Protein AF-A0A838UF58-F1 (afdb_monomer)

Mean predicted aligned error: 10.83 Å

Solvent-accessible surface area (backbone atoms only — not comparable to full-atom values): 17610 Å² total; per-residue (Å²): 132,81,54,62,70,55,33,47,53,53,23,51,50,29,46,51,52,47,51,50,55,52,51,50,53,53,53,39,39,75,74,67,49,80,66,74,57,77,87,47,47,62,59,51,51,52,49,54,51,51,32,52,48,46,28,57,64,29,43,49,56,34,52,56,48,50,56,53,50,49,40,45,72,75,66,43,47,82,42,68,67,49,42,51,47,63,76,37,44,70,56,53,44,51,51,54,52,51,52,53,51,56,50,45,68,56,48,51,57,51,40,55,76,70,38,73,82,48,73,60,66,52,66,64,72,63,81,64,89,56,76,66,61,31,36,42,34,54,50,49,74,39,37,56,67,55,28,56,71,64,17,66,33,87,73,67,74,80,65,50,50,93,58,97,45,57,39,45,67,42,35,47,40,21,28,38,32,40,79,97,52,86,56,66,45,63,44,16,26,35,44,40,33,38,26,34,82,90,46,69,56,26,28,42,32,38,39,35,30,50,38,54,45,74,25,46,67,70,54,42,56,55,50,48,53,56,49,46,51,48,40,43,75,66,64,29,21,22,20,23,40,59,42,85,48,71,65,54,11,53,78,54,77,63,40,68,52,50,74,68,62,46,34,32,39,49,99,62,36,31,40,35,60,44,74,46,81,57,74,79,91,74,95,67,89,80,73,70,86,81,47,35,28,37,43,30,39,38,35,23,29,50,91,72,36,86,66,53,86,46,43,49,72,40,79,64,83,68,77,80,76,134

Secondary structure (DSSP, 8-state):
---HHHHHHHHHHHHHHHHHHHHHHHHHHHTT--S--HHHHHHHHHHHHHHHHHHHHHHHHHHHHHHHHHHHHTTGGGSHHHHHHHHTHHHHHHHHHHHHHHHHHHHHHHHHHTTTTSPPTT-S-TT--PPP--EEE--TT-BHHHHHHH--S----S---SSSS-EEEEEEEEEEE-TT---EEEEEEEEEEEE-SS-TTBEEEEEEE--SS-B-HHHHHHHHHHHHHHHHHTTPEEEEEB--SHHHHHHTTT-SB--SSSEEEETTEEEEEEEEEES---S-S---TT-EEEEEEEEEETTTSTTGGGEEEE----PPP-

Foldseek 3Di:
DDDLVVLVVQLVVLVVVLVVLVVVVVVCVVVVVVDDDLVCLVVSVVSNVVSVVSNVLSVLLNVLCVVLVVCVVVPVCPPPVSVVCVVCVVVSSVVSVVVVVVVCVVVVVVCVVVQVVPDFFQPDPLPDLDPAQWEQEDAAFDFPVRRCVPTPRDWPQVCQPPDLWRKGKGFDFHWYDYPVFPDILGGWGMKIFTDDSVGNRGTAKIKIFSRSHWDWPVRLVVVLQVNLVRCLVRPWWWKKFAQDDPVSCVVVVNDRIGWTRQWTDDPQKIKGKDKDWDDDPDPDDPPNGPITMIIMIMIGGCVSDPPNVRIDTHRDPDTDDD

Radius of gyration: 28.7 Å; Cα contacts (8 Å, |Δi|>4): 483; chains: 1; bounding box: 62×48×83 Å

pLDDT: mean 87.89, std 14.05, range [39.0, 98.44]

Sequence (322 aa):
MLSLKAHVAILLGFLAALIAVIAAGGVMQAMGMAQLPPAWRLPALILVFVLFLGVGFAAVPVIVKTVVGFHNAVGNADLAVVKAVTARQALLIWILWGLMAAGAVVAVPAAILGGMFSPPAGQGPPDAPGASRGLLAAAPGMTLQEMARRSTLKLDIASRHGGPAPVVAGGGVFDFSVPGSAVVFRGCRYYYISTWTKDRDRIQGISIGTAPRKLTRVQLDAADDAVRARLAADGWLAGHEVYRDEEDRRLHGGAARGPEGGVWLKDGIVLNLRAKRMGEPETSADDAAGREWIQYVELWSRDDYSGIERYRFAPYRGAPGP

Structure (mmCIF, N/CA/C/O backbone):
data_AF-A0A838UF58-F1
#
_entry.id   AF-A0A838UF58-F1
#
loop_
_atom_site.group_PDB
_atom_site.id
_atom_site.type_symbol
_atom_site.label_atom_id
_atom_site.label_alt_id
_atom_site.label_comp_id
_atom_site.label_asym_id
_atom_site.label_entity_id
_atom_site.label_seq_id
_atom_site.pdbx_PDB_ins_code
_atom_site.Cartn_x
_atom_site.Cartn_y
_atom_site.Cartn_z
_atom_site.occupancy
_atom_site.B_iso_or_equiv
_atom_site.auth_seq_id
_atom_site.auth_comp_id
_atom_site.auth_asym_id
_atom_site.auth_atom_id
_atom_site.pdbx_PDB_model_num
ATOM 1 N N . MET A 1 1 ? -17.585 7.758 44.600 1.00 81.12 1 MET A N 1
ATOM 2 C CA . MET A 1 1 ? -17.329 8.047 43.167 1.00 81.12 1 MET A CA 1
ATOM 3 C C . MET A 1 1 ? -17.067 9.532 42.991 1.00 81.12 1 MET A C 1
ATOM 5 O O . MET A 1 1 ? -17.742 10.316 43.645 1.00 81.12 1 MET A O 1
ATOM 9 N N . LEU A 1 2 ? -16.134 9.920 42.117 1.00 90.62 2 LEU A N 1
ATOM 10 C CA . LEU A 1 2 ? -15.830 11.331 41.844 1.00 90.62 2 LEU A CA 1
ATOM 11 C C . LEU A 1 2 ? -17.052 12.085 41.274 1.00 90.62 2 LEU A C 1
ATOM 13 O O . LEU A 1 2 ? -17.982 11.479 40.727 1.00 90.62 2 LEU A O 1
ATOM 17 N N . SER A 1 3 ? -17.066 13.413 41.386 1.00 95.38 3 SER A N 1
ATOM 18 C CA . SER A 1 3 ? -18.133 14.259 40.828 1.00 95.38 3 SER A CA 1
ATOM 19 C C . SER A 1 3 ? -18.126 14.250 39.291 1.00 95.38 3 SER A C 1
ATOM 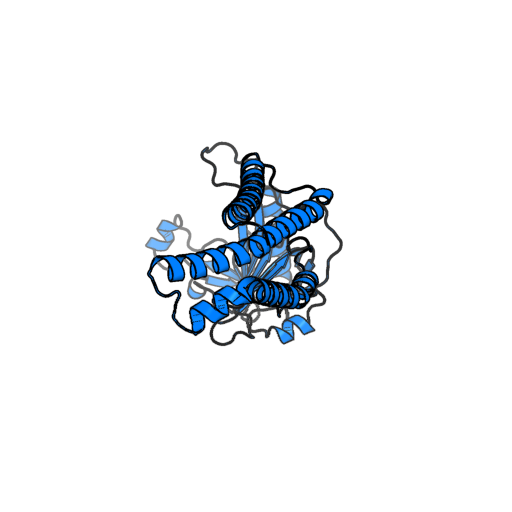21 O O . SER A 1 3 ? -17.154 13.824 38.669 1.00 95.38 3 SER A O 1
ATOM 23 N N . LEU A 1 4 ? -19.209 14.703 38.644 1.00 94.25 4 LEU A N 1
ATOM 24 C CA . LEU A 1 4 ? -19.227 14.858 37.179 1.00 94.25 4 LEU A CA 1
ATOM 25 C C . LEU A 1 4 ? -18.128 15.822 36.711 1.00 94.25 4 LEU A C 1
ATOM 27 O O . LEU A 1 4 ? -17.388 15.496 35.791 1.00 94.25 4 LEU A O 1
ATOM 31 N N . LYS A 1 5 ? -17.964 16.951 37.413 1.00 96.06 5 LYS A N 1
ATOM 32 C CA . LYS A 1 5 ? -16.923 17.952 37.134 1.00 96.06 5 LYS A CA 1
ATOM 33 C C . LYS A 1 5 ? -15.520 17.339 37.141 1.00 96.06 5 LYS A C 1
ATOM 35 O O . LYS A 1 5 ? -14.744 17.599 36.231 1.00 96.06 5 LYS A O 1
ATOM 40 N N . ALA A 1 6 ? -15.225 16.484 38.122 1.00 96.56 6 ALA A N 1
ATOM 41 C CA . ALA A 1 6 ? -13.938 15.799 38.204 1.00 96.56 6 ALA A CA 1
ATOM 42 C C . ALA A 1 6 ? -13.703 14.859 37.009 1.00 96.56 6 ALA A C 1
ATOM 44 O O . ALA A 1 6 ? -12.636 14.896 36.410 1.00 96.56 6 ALA A O 1
ATOM 45 N N . HIS A 1 7 ? -14.700 14.063 36.610 1.00 95.12 7 HIS A N 1
ATOM 46 C CA . HIS A 1 7 ? -14.554 13.183 35.444 1.00 95.12 7 HIS A CA 1
ATOM 47 C C . HIS A 1 7 ? -14.401 13.961 34.132 1.00 95.12 7 HIS A C 1
ATOM 49 O O . HIS A 1 7 ? -13.594 13.571 33.296 1.00 95.12 7 HIS A O 1
ATOM 55 N N . VAL A 1 8 ? -15.126 15.074 33.965 1.00 97.25 8 VAL A N 1
ATOM 56 C CA . VAL A 1 8 ? -14.969 15.958 32.799 1.00 97.25 8 VAL A CA 1
ATOM 57 C C . VAL A 1 8 ? -13.561 16.543 32.752 1.00 97.25 8 VAL A C 1
ATOM 59 O O . VAL A 1 8 ? -12.934 16.512 31.700 1.00 97.25 8 VAL A O 1
ATOM 62 N N . ALA A 1 9 ? -13.031 17.016 33.883 1.00 97.50 9 ALA A N 1
ATOM 63 C CA . ALA A 1 9 ? -11.666 17.532 33.948 1.00 97.50 9 ALA A CA 1
ATOM 64 C C . ALA A 1 9 ? -10.625 16.460 33.577 1.00 97.50 9 ALA A C 1
ATOM 66 O O . ALA A 1 9 ? -9.720 16.734 32.794 1.00 97.50 9 ALA A O 1
ATOM 67 N N . ILE A 1 10 ? -10.786 15.228 34.076 1.00 96.62 10 ILE A N 1
ATOM 68 C CA . ILE A 1 10 ? -9.906 14.097 33.735 1.00 96.62 10 ILE A CA 1
ATOM 69 C C . ILE A 1 10 ? -9.990 13.770 32.237 1.00 96.62 10 ILE A C 1
ATOM 71 O O . ILE A 1 10 ? -8.958 13.628 31.584 1.00 96.62 10 ILE A O 1
ATOM 75 N 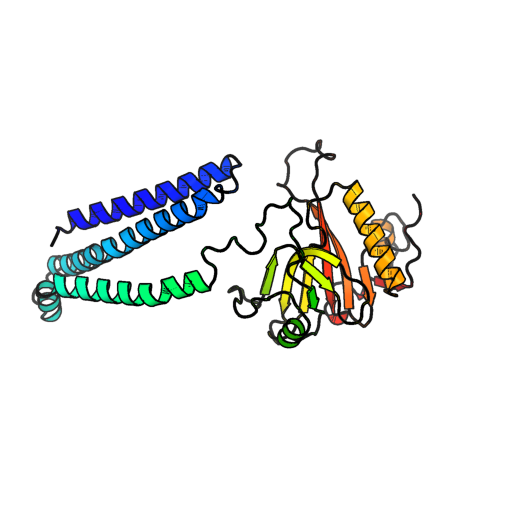N . LEU A 1 11 ? -11.203 13.690 31.680 1.00 97.38 11 LEU A N 1
ATOM 76 C CA . LEU A 1 11 ? -11.429 13.422 30.258 1.00 97.38 11 LEU A CA 1
ATOM 77 C C . LEU A 1 11 ? -10.758 14.479 29.374 1.00 97.38 11 LEU A C 1
ATOM 79 O O . LEU A 1 11 ? -10.026 14.133 28.449 1.00 97.38 11 LEU A O 1
ATOM 83 N N . LEU A 1 12 ? -10.985 15.760 29.675 1.00 97.31 12 LEU A N 1
ATOM 84 C CA . LEU A 1 12 ? -10.387 16.870 28.935 1.00 97.31 12 LEU A CA 1
ATOM 85 C C . LEU A 1 12 ? -8.863 16.888 29.073 1.00 97.31 12 LEU A C 1
ATOM 87 O O . LEU A 1 12 ? -8.182 17.175 28.095 1.00 97.31 12 LEU A O 1
ATOM 91 N N . GLY A 1 13 ? -8.323 16.529 30.241 1.00 97.56 13 GLY A N 1
ATOM 92 C CA . GLY A 1 13 ? -6.881 16.402 30.454 1.00 97.56 13 GLY A CA 1
ATOM 93 C C . GLY A 1 13 ? -6.244 15.337 29.559 1.00 97.56 13 GLY A C 1
ATOM 94 O O . GLY A 1 13 ? -5.281 15.629 28.850 1.00 97.56 13 GLY A O 1
ATOM 95 N N . PHE A 1 14 ? -6.808 14.123 29.527 1.00 97.94 14 PHE A N 1
ATOM 96 C CA . PHE A 1 14 ? -6.327 13.061 28.634 1.00 97.94 14 PHE A CA 1
ATOM 97 C C . PHE A 1 14 ? -6.470 13.434 27.157 1.00 97.94 14 PHE A C 1
ATOM 99 O O . PHE A 1 14 ? -5.552 13.196 26.372 1.00 97.94 14 PHE A O 1
ATOM 106 N N . LEU A 1 15 ? -7.596 14.046 26.778 1.00 96.06 15 LEU A N 1
ATOM 107 C CA . LEU A 1 15 ? -7.838 14.467 25.401 1.00 96.06 15 LEU A CA 1
ATOM 108 C C . LEU A 1 15 ? -6.849 15.555 24.961 1.00 96.06 15 LEU A C 1
ATOM 110 O O . LEU A 1 15 ? -6.269 15.453 23.883 1.00 96.06 15 LEU A O 1
ATOM 114 N N . ALA A 1 16 ? -6.610 16.563 25.803 1.00 97.44 16 ALA A N 1
ATOM 115 C CA . ALA A 1 16 ? -5.645 17.623 25.532 1.00 97.44 16 ALA A CA 1
ATOM 116 C C . ALA A 1 16 ? -4.219 17.071 25.399 1.00 97.44 16 ALA A C 1
ATOM 118 O O . ALA A 1 16 ? -3.507 17.442 24.467 1.00 97.44 16 ALA A O 1
ATOM 119 N N . ALA A 1 17 ? -3.820 16.140 26.272 1.00 97.69 17 ALA A N 1
ATOM 120 C CA . ALA A 1 17 ? -2.524 15.473 26.178 1.00 97.69 17 ALA A CA 1
ATOM 121 C C . ALA A 1 17 ? -2.381 14.667 24.875 1.00 97.69 17 ALA A C 1
ATOM 123 O O . ALA A 1 17 ? -1.349 14.745 24.212 1.00 97.69 17 ALA A O 1
ATOM 124 N N . LEU A 1 18 ? -3.425 13.937 24.468 1.00 95.56 18 LEU A N 1
ATOM 125 C CA . LEU A 1 18 ? -3.426 13.182 23.214 1.00 95.56 18 LEU A CA 1
ATOM 126 C C . LEU A 1 18 ? -3.297 14.108 21.994 1.00 95.56 18 LEU A C 1
ATOM 128 O O . LEU A 1 18 ? -2.476 13.852 21.114 1.00 95.56 18 LEU A O 1
ATOM 132 N N . ILE A 1 19 ? -4.059 15.206 21.966 1.00 95.38 19 ILE A N 1
ATOM 133 C CA . ILE A 1 19 ? -3.978 16.224 20.908 1.00 95.38 19 ILE A CA 1
ATOM 134 C C . ILE A 1 19 ? -2.574 16.834 20.857 1.00 95.38 19 ILE A C 1
ATOM 136 O O . ILE A 1 19 ? -2.016 16.969 19.771 1.00 95.38 19 ILE A O 1
ATOM 140 N N . ALA A 1 20 ? -1.977 17.152 22.009 1.00 96.75 20 ALA A N 1
ATOM 141 C CA . ALA A 1 20 ? -0.632 17.715 22.077 1.00 96.75 20 ALA A CA 1
ATOM 142 C C . ALA A 1 20 ? 0.427 16.766 21.490 1.00 96.75 20 ALA A C 1
ATOM 144 O O . ALA A 1 20 ? 1.283 17.212 20.730 1.00 96.75 20 ALA A O 1
ATOM 145 N N . VAL A 1 21 ? 0.347 15.459 21.775 1.00 94.88 21 VAL A N 1
ATOM 146 C CA . VAL A 1 21 ? 1.266 14.454 21.205 1.00 94.88 21 VAL A CA 1
ATOM 147 C C . VAL A 1 21 ? 1.108 14.350 19.685 1.00 94.88 21 VAL A C 1
ATOM 149 O O . VAL A 1 21 ? 2.106 14.323 18.965 1.00 94.88 21 VAL A O 1
ATOM 152 N N . ILE A 1 22 ? -0.129 14.334 19.179 1.00 90.50 22 ILE A N 1
ATOM 153 C CA . ILE A 1 22 ? -0.401 14.276 17.733 1.00 90.50 22 ILE A CA 1
ATOM 154 C C . ILE A 1 22 ? 0.104 15.546 17.036 1.00 90.50 22 ILE A C 1
ATOM 156 O O . ILE A 1 22 ? 0.780 15.462 16.011 1.00 90.50 22 ILE A O 1
ATOM 160 N N . ALA A 1 23 ? -0.176 16.719 17.609 1.00 92.25 23 ALA A N 1
ATOM 161 C CA . ALA A 1 23 ? 0.279 18.000 17.081 1.00 92.25 23 ALA A CA 1
ATOM 162 C C . ALA A 1 23 ? 1.811 18.094 17.067 1.00 92.25 23 ALA A C 1
ATOM 164 O O . ALA A 1 23 ? 2.383 18.508 16.061 1.00 92.25 23 ALA A O 1
ATOM 165 N N . ALA A 1 24 ? 2.480 17.646 18.134 1.00 91.56 24 ALA A N 1
ATOM 166 C CA . ALA A 1 24 ? 3.937 17.574 18.185 1.00 91.56 24 ALA A CA 1
ATOM 167 C C . ALA A 1 24 ? 4.496 16.679 17.068 1.00 91.56 24 ALA A C 1
ATOM 169 O O . ALA A 1 24 ? 5.443 17.074 16.391 1.00 91.56 24 ALA A O 1
ATOM 170 N N . GLY A 1 25 ? 3.870 15.526 16.808 1.00 86.50 25 GLY A N 1
ATOM 171 C CA . GLY A 1 25 ? 4.223 14.664 15.677 1.00 86.50 25 GLY A CA 1
ATOM 172 C C . GLY A 1 25 ? 4.089 15.368 14.322 1.00 86.50 25 GLY A C 1
ATOM 173 O O . GLY A 1 25 ? 4.997 15.286 13.496 1.00 86.50 25 GLY A O 1
ATOM 174 N N . GLY A 1 26 ? 3.002 16.119 14.117 1.00 82.69 26 GLY A N 1
ATOM 175 C CA . GLY A 1 26 ? 2.785 16.908 12.900 1.00 82.69 26 GLY A CA 1
ATOM 176 C C . GLY A 1 26 ? 3.820 18.021 12.706 1.00 82.69 26 GLY A C 1
ATOM 177 O O . GLY A 1 26 ? 4.357 18.176 11.611 1.00 82.69 26 GLY A O 1
ATOM 178 N N . VAL A 1 27 ? 4.160 18.752 13.773 1.00 89.19 27 VAL A N 1
ATOM 179 C CA . VAL A 1 27 ? 5.212 19.785 13.744 1.00 89.19 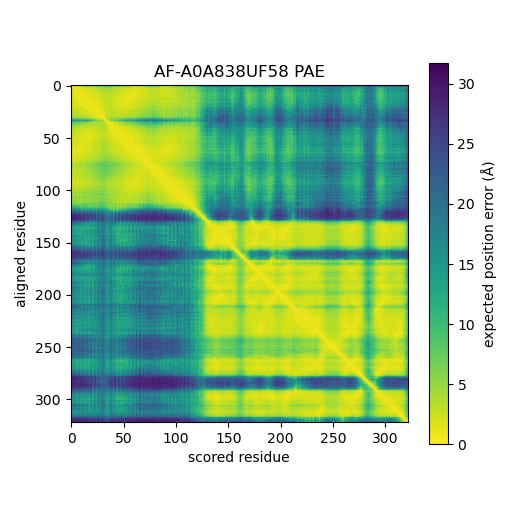27 VAL A CA 1
ATOM 180 C C . VAL A 1 27 ? 6.573 19.164 13.434 1.00 89.19 27 VAL A C 1
ATOM 182 O O . VAL A 1 27 ? 7.292 19.669 12.577 1.00 89.19 27 VAL A O 1
ATOM 185 N N . MET A 1 28 ? 6.916 18.039 14.070 1.00 84.94 28 MET A N 1
ATOM 186 C CA . MET A 1 28 ? 8.171 17.340 13.789 1.00 84.94 28 MET A CA 1
ATOM 187 C C . MET A 1 28 ? 8.263 16.910 12.322 1.00 84.94 28 MET A C 1
ATOM 189 O O . MET A 1 28 ? 9.293 17.118 11.680 1.00 84.94 28 MET A O 1
ATOM 193 N N . GLN A 1 29 ? 7.175 16.372 11.771 1.00 75.44 29 GLN A N 1
ATOM 194 C CA . GLN A 1 29 ? 7.115 15.986 10.367 1.00 75.44 29 GLN A CA 1
ATOM 195 C C . GLN A 1 29 ? 7.281 17.194 9.431 1.00 75.44 29 GLN A C 1
ATOM 197 O O . GLN A 1 29 ? 8.035 17.102 8.465 1.00 75.44 29 GLN A O 1
ATOM 202 N N . ALA A 1 30 ? 6.644 18.329 9.738 1.00 73.62 30 ALA A N 1
ATOM 203 C CA . ALA A 1 30 ? 6.784 19.569 8.969 1.00 73.62 30 ALA A CA 1
ATOM 204 C C . ALA A 1 30 ? 8.215 20.137 9.003 1.00 73.62 30 ALA A C 1
ATOM 206 O O . ALA A 1 30 ? 8.655 20.761 8.044 1.00 73.62 30 ALA A O 1
ATOM 207 N N . MET A 1 31 ? 8.970 19.873 10.073 1.00 80.19 31 MET A N 1
ATOM 208 C CA . MET A 1 31 ? 10.395 20.213 10.182 1.00 80.19 31 MET A CA 1
ATOM 209 C C . MET A 1 31 ? 11.324 19.208 9.474 1.00 80.19 31 MET A C 1
ATOM 211 O O . MET A 1 31 ? 12.539 19.263 9.652 1.00 80.19 31 MET A O 1
ATOM 215 N N . GLY A 1 32 ? 10.782 18.256 8.710 1.00 77.56 32 GLY A N 1
ATOM 216 C CA . GLY A 1 32 ? 11.564 17.238 8.005 1.00 77.56 32 GLY A CA 1
ATOM 217 C C . GLY A 1 32 ? 12.003 16.057 8.877 1.00 77.56 32 GLY A C 1
ATOM 218 O O . GLY A 1 32 ? 12.681 15.153 8.386 1.00 77.56 32 GLY A O 1
ATOM 219 N N . MET A 1 33 ? 11.585 15.986 10.148 1.00 78.69 33 MET A N 1
ATOM 220 C CA . MET A 1 33 ? 11.785 14.797 10.984 1.00 78.69 33 MET A CA 1
ATOM 221 C C . MET A 1 33 ? 10.730 13.749 10.626 1.00 78.69 33 MET A C 1
ATOM 223 O O . MET A 1 33 ? 9.769 13.513 11.356 1.00 78.69 33 MET A O 1
ATOM 227 N N . ALA A 1 34 ? 10.900 13.120 9.463 1.00 63.09 34 ALA A N 1
ATOM 228 C CA . ALA A 1 34 ? 9.911 12.206 8.900 1.00 63.09 34 ALA A CA 1
ATOM 229 C C . ALA A 1 34 ? 9.675 10.946 9.757 1.00 63.09 34 ALA A C 1
ATOM 231 O O . ALA A 1 34 ? 8.653 10.282 9.585 1.00 63.09 34 ALA A O 1
ATOM 232 N N . GLN A 1 35 ? 10.605 10.578 10.651 1.00 70.12 35 GLN A N 1
ATOM 233 C CA . GLN A 1 35 ? 10.492 9.373 11.476 1.00 70.12 35 GLN A CA 1
ATOM 234 C C . GLN A 1 35 ? 11.117 9.545 12.863 1.00 70.12 35 GLN A C 1
ATOM 236 O O . GLN A 1 35 ? 12.262 9.974 12.997 1.00 70.12 35 GLN A O 1
ATOM 241 N N . LEU A 1 36 ? 10.391 9.103 13.897 1.00 78.19 36 LEU A N 1
ATOM 242 C CA . LEU A 1 36 ? 10.966 8.886 15.224 1.00 78.19 36 LEU A CA 1
ATOM 243 C C . LEU A 1 36 ? 12.092 7.839 15.130 1.00 78.19 36 LEU A C 1
ATOM 245 O O . LEU A 1 36 ? 11.895 6.799 14.473 1.00 78.19 36 LEU A O 1
ATOM 249 N N . PRO A 1 37 ? 13.234 8.060 15.814 1.00 80.38 37 PRO A N 1
ATOM 250 C CA . PRO A 1 37 ? 14.279 7.054 15.919 1.00 80.38 37 PRO A CA 1
ATOM 251 C C . PRO A 1 37 ? 13.690 5.723 16.409 1.00 80.38 37 PRO A C 1
ATOM 253 O O . PRO A 1 37 ? 12.785 5.742 17.250 1.00 80.38 37 PRO A O 1
ATOM 256 N N . PRO A 1 3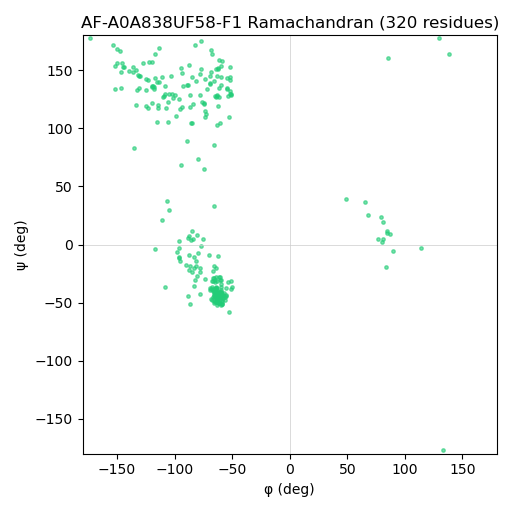8 ? 14.184 4.563 15.936 1.00 76.81 38 PRO A N 1
ATOM 257 C CA . PRO A 1 38 ? 13.622 3.256 16.288 1.00 76.81 38 PRO A CA 1
ATOM 258 C C . PRO A 1 38 ? 13.442 3.041 17.798 1.00 76.81 38 PRO A C 1
ATOM 260 O O . PRO A 1 38 ? 12.422 2.497 18.217 1.00 76.81 38 PRO A O 1
ATOM 263 N N . ALA A 1 39 ? 14.374 3.551 18.610 1.00 85.12 39 ALA A N 1
ATOM 264 C CA . ALA A 1 39 ? 14.332 3.481 20.071 1.00 85.12 39 ALA A CA 1
ATOM 265 C C . ALA A 1 39 ? 13.110 4.183 20.702 1.00 85.12 39 ALA A C 1
ATOM 267 O O . ALA A 1 39 ? 12.656 3.777 21.767 1.00 85.12 39 ALA A O 1
ATOM 268 N N . TRP A 1 40 ? 12.551 5.204 20.044 1.00 87.69 40 TRP A N 1
ATOM 269 C CA . TRP A 1 40 ? 11.430 5.998 20.559 1.00 87.69 40 TRP A CA 1
ATOM 270 C C . TRP A 1 40 ? 10.060 5.540 20.057 1.00 87.69 40 TRP A C 1
ATOM 272 O O . TRP A 1 40 ? 9.044 5.951 20.614 1.00 87.69 40 TRP A O 1
ATOM 282 N N . ARG A 1 41 ? 10.000 4.661 19.047 1.00 82.50 41 ARG A N 1
ATOM 283 C CA . ARG A 1 41 ? 8.727 4.216 18.454 1.00 82.50 41 ARG A CA 1
ATOM 284 C C . ARG A 1 41 ? 7.850 3.472 19.453 1.00 82.50 41 ARG A C 1
ATOM 286 O O . ARG A 1 41 ? 6.675 3.797 19.594 1.00 82.50 41 ARG A O 1
ATOM 293 N N . LEU A 1 42 ? 8.426 2.498 20.156 1.00 85.25 42 LEU A N 1
ATOM 294 C CA . LEU A 1 42 ? 7.689 1.702 21.135 1.00 85.25 42 LEU A CA 1
ATOM 295 C C . LEU A 1 42 ? 7.214 2.560 22.327 1.00 85.25 42 LEU A C 1
ATOM 297 O O . LEU A 1 42 ? 6.017 2.528 22.607 1.00 85.25 42 LEU A O 1
ATOM 301 N N . PRO A 1 43 ? 8.068 3.383 22.975 1.00 91.81 43 PRO A N 1
ATOM 302 C CA . PRO A 1 43 ? 7.617 4.316 24.009 1.00 91.81 43 PRO A CA 1
ATOM 303 C C . PRO A 1 43 ? 6.508 5.266 23.544 1.00 91.81 43 PRO A C 1
ATOM 305 O O . PRO A 1 43 ? 5.529 5.452 24.263 1.00 91.81 43 PRO A O 1
ATOM 308 N N . ALA A 1 44 ? 6.623 5.835 22.338 1.00 90.50 44 ALA A N 1
ATOM 309 C CA . ALA A 1 44 ? 5.611 6.739 21.794 1.00 90.50 44 ALA A CA 1
ATOM 310 C C . ALA A 1 44 ? 4.268 6.028 21.570 1.00 90.50 44 ALA A C 1
ATOM 312 O O . ALA A 1 44 ? 3.221 6.570 21.919 1.00 90.50 44 ALA A O 1
ATOM 313 N N . LEU A 1 45 ? 4.287 4.798 21.047 1.00 87.75 45 LEU A N 1
ATOM 314 C CA . LEU A 1 45 ? 3.075 4.006 20.844 1.00 87.75 45 LEU A CA 1
ATOM 315 C C . LEU A 1 45 ? 2.420 3.639 22.180 1.00 87.75 45 LEU A C 1
ATOM 317 O O . LEU A 1 45 ? 1.213 3.811 22.329 1.00 87.75 45 LEU A O 1
ATOM 321 N N . ILE A 1 46 ? 3.211 3.216 23.173 1.00 91.25 46 ILE A N 1
ATOM 322 C CA . ILE A 1 46 ? 2.719 2.951 24.534 1.00 91.25 46 ILE A CA 1
ATOM 323 C C . ILE A 1 46 ? 2.080 4.212 25.125 1.00 91.25 46 ILE A C 1
ATOM 325 O O . ILE A 1 46 ? 0.975 4.135 25.656 1.00 91.25 46 ILE A O 1
ATOM 329 N N . LEU A 1 47 ? 2.731 5.372 25.000 1.00 95.06 47 LEU A N 1
ATOM 330 C CA . LEU A 1 47 ? 2.201 6.642 25.493 1.00 95.06 47 LEU A CA 1
ATOM 331 C C . LEU A 1 47 ? 0.855 6.981 24.841 1.00 95.06 47 LEU A C 1
ATOM 333 O O . LEU A 1 47 ? -0.119 7.234 25.547 1.00 95.06 47 LEU A O 1
ATOM 337 N N . VAL A 1 48 ? 0.783 6.950 23.507 1.00 93.38 48 VAL A N 1
ATOM 338 C CA . VAL A 1 48 ? -0.456 7.226 22.760 1.00 93.38 48 VAL A CA 1
ATOM 339 C C . VAL A 1 48 ? -1.558 6.244 23.155 1.00 93.38 48 VAL A C 1
ATOM 341 O O . VAL A 1 48 ? -2.693 6.655 23.388 1.00 93.38 48 VAL A O 1
ATOM 344 N N . PHE A 1 49 ? -1.227 4.960 23.291 1.00 92.25 49 PHE A N 1
ATOM 345 C CA . PHE A 1 49 ? -2.172 3.927 23.702 1.00 92.25 49 PHE A CA 1
ATOM 346 C C . PHE A 1 49 ? -2.702 4.156 25.125 1.00 92.25 49 PHE A C 1
ATOM 348 O O . PHE A 1 49 ? -3.910 4.089 25.347 1.00 92.25 49 PHE A O 1
ATOM 355 N N . VAL A 1 50 ? -1.834 4.490 26.083 1.00 94.81 50 VAL A N 1
ATOM 356 C CA . VAL A 1 50 ? -2.232 4.803 27.466 1.00 94.81 50 VAL A CA 1
ATOM 357 C C . VAL A 1 50 ? -3.117 6.047 27.520 1.00 94.81 50 VAL A C 1
ATOM 359 O O . VAL A 1 50 ? -4.135 6.034 28.211 1.00 94.81 50 VAL A O 1
ATOM 362 N N . LEU A 1 51 ? -2.781 7.101 26.770 1.00 96.31 51 LEU A N 1
ATOM 363 C CA . LEU A 1 51 ? -3.612 8.304 26.677 1.00 96.31 51 LEU A CA 1
ATOM 364 C C . LEU A 1 51 ? -4.989 7.985 26.085 1.00 96.31 51 LEU A C 1
ATOM 366 O O . LEU A 1 51 ? -6.004 8.412 26.632 1.00 96.31 51 LEU A O 1
ATOM 370 N N . PHE A 1 52 ? -5.035 7.186 25.017 1.00 94.94 52 PHE A N 1
ATOM 371 C CA . PHE A 1 52 ? -6.280 6.732 24.400 1.00 94.94 52 PHE A CA 1
ATOM 372 C C . PHE A 1 52 ? -7.148 5.917 25.371 1.00 94.94 52 PHE A C 1
ATOM 374 O O . PHE A 1 52 ? -8.346 6.183 25.501 1.00 94.94 52 PHE A O 1
ATOM 381 N N . LEU A 1 53 ? -6.553 4.974 26.111 1.00 94.31 53 LEU A N 1
ATOM 382 C CA . LEU A 1 53 ? -7.258 4.243 27.164 1.00 94.31 53 LEU A CA 1
ATOM 383 C C . LEU A 1 53 ? -7.769 5.191 28.254 1.00 94.31 53 LEU A C 1
ATOM 385 O O . LEU A 1 53 ? -8.921 5.069 28.664 1.00 94.31 53 LEU A O 1
ATOM 389 N N . GLY A 1 54 ? -6.960 6.163 28.678 1.00 95.88 54 GLY A N 1
ATOM 390 C CA . GLY A 1 54 ? -7.356 7.190 29.641 1.00 95.88 54 GLY A CA 1
ATOM 391 C C . GLY A 1 54 ? -8.600 7.966 29.201 1.00 95.88 54 GLY A C 1
ATOM 392 O O . GLY A 1 54 ? -9.541 8.103 29.986 1.00 95.88 54 GLY A O 1
ATOM 393 N N . VAL A 1 55 ? -8.660 8.388 27.930 1.00 96.69 55 VAL A N 1
ATOM 394 C CA . VAL A 1 55 ? -9.855 9.016 27.334 1.00 96.69 55 VAL A CA 1
ATOM 395 C C . VAL A 1 55 ? -11.058 8.075 27.414 1.00 96.69 55 VAL A C 1
ATOM 397 O O . VAL A 1 55 ? -12.108 8.469 27.921 1.00 96.69 55 VAL A O 1
ATOM 400 N N . GLY A 1 56 ? -10.914 6.827 26.959 1.00 93.88 56 GLY A N 1
ATOM 401 C CA . GLY A 1 56 ? -12.001 5.845 26.963 1.00 93.88 56 GLY A CA 1
ATOM 402 C C . GLY A 1 56 ? -12.552 5.570 28.367 1.00 93.88 56 GLY A C 1
ATOM 403 O O . GLY A 1 56 ? -13.762 5.635 28.588 1.00 93.88 56 GLY A O 1
ATOM 404 N N . PHE A 1 57 ? -11.670 5.335 29.341 1.00 94.94 57 PHE A N 1
ATOM 405 C CA . PHE A 1 57 ? -12.053 5.091 30.732 1.00 94.94 57 PHE A CA 1
ATOM 406 C C . PHE A 1 57 ? -12.725 6.308 31.378 1.00 94.94 57 PHE A C 1
ATOM 408 O O . PHE A 1 57 ? -13.705 6.137 32.107 1.00 94.94 57 PHE A O 1
ATOM 415 N N . ALA A 1 58 ? -12.244 7.525 31.100 1.00 96.75 58 ALA A N 1
ATOM 416 C CA . ALA A 1 58 ? -12.819 8.760 31.631 1.00 96.75 58 ALA A CA 1
ATOM 417 C C . ALA A 1 58 ? -14.160 9.133 30.974 1.00 96.75 58 ALA A C 1
ATOM 419 O O . ALA A 1 58 ? -15.020 9.721 31.632 1.00 96.75 58 ALA A O 1
ATOM 420 N N . ALA A 1 59 ? -14.376 8.767 29.707 1.00 97.38 59 ALA A N 1
ATOM 421 C CA . ALA A 1 59 ? -15.602 9.081 28.975 1.00 97.38 59 ALA A CA 1
ATOM 422 C C . ALA A 1 59 ? -16.834 8.355 29.539 1.00 97.38 59 ALA A C 1
ATOM 424 O O . ALA A 1 59 ? -17.904 8.954 29.647 1.00 97.38 59 ALA A O 1
ATOM 425 N N . VAL A 1 60 ? -16.688 7.096 29.965 1.00 97.38 60 VAL A N 1
ATOM 426 C CA . VAL A 1 60 ? -17.785 6.275 30.515 1.00 97.38 60 VAL A CA 1
ATOM 427 C C . VAL A 1 60 ? -18.543 6.970 31.661 1.00 97.38 60 VAL A C 1
ATOM 429 O O . VAL A 1 60 ? -19.753 7.180 31.533 1.00 97.38 60 VAL A O 1
ATOM 432 N N . PRO A 1 61 ? -17.901 7.373 32.776 1.00 97.19 61 PRO A N 1
ATOM 433 C CA . PRO A 1 61 ? -18.605 8.037 33.867 1.00 97.19 61 PRO A CA 1
ATOM 434 C C . PRO A 1 61 ? -19.170 9.401 33.465 1.00 97.19 61 PRO A C 1
ATOM 436 O O . PRO A 1 61 ? -20.208 9.780 34.007 1.00 97.19 61 PRO A O 1
ATOM 439 N N . VAL A 1 62 ? -18.538 10.126 32.531 1.00 98.00 62 VAL A N 1
ATOM 440 C CA . VAL A 1 62 ? -19.080 11.388 31.999 1.00 98.00 62 VAL A CA 1
ATOM 441 C C . VAL A 1 62 ? -20.398 11.129 31.277 1.00 98.00 62 VAL A C 1
ATOM 443 O O . VAL A 1 62 ? -21.398 11.745 31.628 1.00 98.00 62 VAL A O 1
ATOM 446 N N . ILE A 1 63 ? -20.435 10.178 30.340 1.00 97.94 63 ILE A N 1
ATOM 447 C CA . ILE A 1 63 ? -21.644 9.834 29.579 1.00 97.94 63 ILE A CA 1
ATOM 448 C C . ILE A 1 63 ? -22.768 9.407 30.526 1.00 97.94 63 ILE A C 1
ATOM 450 O O . ILE A 1 63 ? -23.856 9.981 30.492 1.00 97.94 63 ILE A O 1
ATOM 454 N N . VAL A 1 64 ? -22.496 8.461 31.432 1.00 97.44 64 VAL A N 1
ATOM 455 C CA . VAL A 1 64 ? -23.508 7.949 32.370 1.00 97.44 64 VAL A CA 1
ATOM 456 C C . VAL A 1 64 ? -24.047 9.069 33.270 1.00 97.44 64 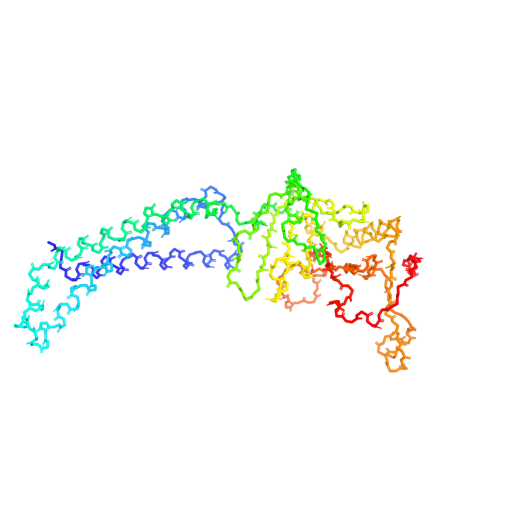VAL A C 1
ATOM 458 O O . VAL A 1 64 ? -25.257 9.190 33.445 1.00 97.44 64 VAL A O 1
ATOM 461 N N . LYS A 1 65 ? -23.175 9.911 33.845 1.00 97.25 65 LYS A N 1
ATOM 462 C CA . LYS A 1 65 ? -23.589 11.031 34.714 1.00 97.25 65 LYS A CA 1
ATOM 463 C C . LYS A 1 65 ? -24.370 12.097 33.960 1.00 97.25 65 LYS A C 1
ATOM 465 O O . LYS A 1 65 ? -25.336 12.608 34.516 1.00 97.25 65 LYS A O 1
ATOM 470 N N . THR A 1 66 ? -23.978 12.418 32.732 1.00 97.56 66 THR A N 1
ATOM 471 C CA . THR A 1 66 ? -24.671 13.411 31.907 1.00 97.56 66 THR A CA 1
ATOM 472 C C . THR A 1 66 ? -26.064 12.928 31.519 1.00 97.56 66 THR A C 1
ATOM 474 O O . THR A 1 66 ? -27.020 13.674 31.693 1.00 97.56 66 THR A O 1
ATOM 477 N N . VAL A 1 67 ? -26.210 11.671 31.084 1.00 97.38 67 VAL A N 1
ATOM 478 C CA . VAL A 1 67 ? -27.518 11.099 30.712 1.00 97.38 67 VAL A CA 1
ATOM 479 C C . VAL A 1 67 ? -28.464 11.038 31.914 1.00 97.38 67 VAL A C 1
ATOM 481 O O . VAL A 1 67 ? -29.606 11.485 31.828 1.00 97.38 67 VAL A O 1
ATOM 484 N N . VAL A 1 68 ? -27.990 10.549 33.065 1.00 96.31 68 VAL A N 1
ATOM 485 C CA . VAL A 1 68 ? -28.798 10.509 34.298 1.00 96.31 68 VAL A CA 1
ATOM 486 C C . VAL A 1 68 ? -29.146 11.919 34.780 1.00 96.31 68 VAL A C 1
ATOM 488 O O . VAL A 1 68 ? -30.294 12.191 35.124 1.00 96.31 68 VAL A O 1
ATOM 491 N N . GLY A 1 69 ? -28.171 12.832 34.772 1.00 96.44 69 GLY A N 1
ATOM 492 C CA . GLY A 1 69 ? -28.376 14.228 35.154 1.00 96.44 69 GLY A CA 1
ATOM 493 C C . GLY A 1 69 ? -29.403 14.931 34.269 1.00 96.44 69 GLY A C 1
ATOM 494 O O . GLY A 1 69 ? -30.264 15.635 34.789 1.00 96.44 69 GLY A O 1
ATOM 495 N N . PHE A 1 70 ? -29.364 14.685 32.958 1.00 97.56 70 PHE A N 1
ATOM 496 C CA . PHE A 1 70 ? -30.341 15.204 32.005 1.00 97.56 70 PHE A CA 1
ATOM 497 C C . PHE A 1 70 ? -31.755 14.701 32.312 1.00 97.56 70 PHE A C 1
ATOM 499 O O . PHE A 1 70 ? -32.668 15.512 32.431 1.00 97.56 70 PHE A O 1
ATOM 506 N N . HIS A 1 71 ? -31.939 13.392 32.519 1.00 97.75 71 HIS A N 1
ATOM 507 C CA . HIS A 1 71 ? -33.252 12.837 32.864 1.00 97.75 71 HIS A CA 1
ATOM 508 C C . HIS A 1 71 ? -33.820 13.410 34.165 1.00 97.75 71 HIS A C 1
ATOM 510 O O . HIS A 1 71 ? -35.011 13.709 34.235 1.00 97.75 71 HIS A O 1
ATOM 516 N N . ASN A 1 72 ? -32.974 13.619 35.172 1.00 95.62 72 ASN A N 1
ATOM 517 C CA . ASN A 1 72 ? -33.402 14.248 36.417 1.00 95.62 72 ASN A CA 1
ATOM 518 C C . ASN A 1 72 ? -33.793 15.719 36.207 1.00 95.62 72 ASN A C 1
ATOM 520 O O . ASN A 1 72 ? -34.791 16.165 36.764 1.00 95.62 72 ASN A O 1
ATOM 524 N N . ALA A 1 73 ? -33.050 16.458 35.377 1.00 96.69 73 ALA A N 1
ATOM 525 C CA . ALA A 1 73 ? -33.321 17.867 35.094 1.00 96.69 73 ALA A CA 1
ATOM 526 C C . ALA A 1 73 ? -34.640 18.096 34.336 1.00 96.69 73 ALA A C 1
ATOM 528 O O . ALA A 1 73 ? -35.290 19.113 34.551 1.00 96.69 73 ALA A O 1
ATOM 529 N N . VAL A 1 74 ? -35.056 17.153 33.484 1.00 97.31 74 VAL A N 1
ATOM 530 C CA . VAL A 1 74 ? -36.330 17.235 32.739 1.00 97.31 74 VAL A CA 1
ATOM 531 C C . VAL A 1 74 ? -37.531 16.661 33.504 1.00 97.31 74 VAL A C 1
ATOM 533 O O . VAL A 1 74 ? -38.611 16.544 32.936 1.00 97.31 74 VAL A O 1
ATOM 536 N N . GLY A 1 75 ? -37.363 16.287 34.778 1.00 96.94 75 GLY A N 1
ATOM 537 C CA . GLY A 1 75 ? -38.455 15.787 35.624 1.00 96.94 75 GLY A CA 1
ATOM 538 C C . GLY A 1 75 ? -38.762 14.292 35.483 1.00 96.94 75 GLY A C 1
ATOM 539 O O . GLY A 1 75 ? -39.745 13.818 36.039 1.00 96.94 75 GLY A O 1
ATOM 540 N N . ASN A 1 76 ? -37.911 13.510 34.810 1.00 98.00 76 ASN A N 1
ATOM 541 C CA . ASN A 1 76 ? -38.113 12.063 34.636 1.00 98.00 76 ASN A CA 1
ATOM 542 C C . ASN A 1 76 ? -37.596 11.221 35.818 1.00 98.00 76 ASN A C 1
ATOM 544 O O . ASN A 1 76 ? -37.485 9.999 35.699 1.00 98.00 76 ASN A O 1
ATOM 548 N N . ALA A 1 77 ? -37.254 11.847 36.947 1.00 96.12 77 ALA A N 1
ATOM 549 C CA . ALA A 1 77 ? -36.628 11.180 38.090 1.00 96.12 77 ALA A CA 1
ATOM 550 C C . ALA A 1 77 ? -37.503 10.065 38.699 1.00 96.12 77 ALA A C 1
ATOM 552 O O . ALA A 1 77 ? -36.974 9.067 39.195 1.00 96.12 77 ALA A O 1
ATOM 553 N N . ASP A 1 78 ? -38.830 10.205 38.616 1.00 97.25 78 ASP A N 1
ATOM 554 C CA . ASP A 1 78 ? -39.787 9.252 39.189 1.00 97.25 78 ASP A CA 1
ATOM 555 C C . ASP A 1 78 ? -40.069 8.038 38.296 1.00 97.25 78 ASP A C 1
ATOM 557 O O . ASP A 1 78 ? -40.652 7.050 38.753 1.00 97.25 78 ASP A O 1
ATOM 561 N N . LEU A 1 79 ? -39.615 8.049 37.038 1.00 96.88 79 LEU A N 1
ATOM 562 C CA . LEU A 1 79 ? -39.725 6.877 36.174 1.00 96.88 79 LEU A CA 1
ATOM 563 C C . LEU A 1 79 ? -38.898 5.730 36.766 1.00 96.88 79 LEU A C 1
ATOM 565 O O . LEU A 1 79 ? -37.700 5.876 37.021 1.00 96.88 79 LEU A O 1
ATOM 569 N N . ALA A 1 80 ? -39.518 4.558 36.927 1.00 96.62 80 ALA A N 1
ATOM 570 C CA . ALA A 1 80 ? -38.901 3.398 37.577 1.00 96.62 80 ALA A CA 1
ATOM 571 C C . ALA A 1 80 ? -37.516 3.045 36.998 1.00 96.62 80 ALA A C 1
ATOM 573 O O . ALA A 1 80 ? -36.590 2.723 37.744 1.00 96.62 80 ALA A O 1
ATOM 574 N N . VAL A 1 81 ? -37.352 3.173 35.676 1.00 95.88 81 VAL A N 1
ATOM 575 C CA . VAL A 1 81 ? -36.080 2.936 34.978 1.00 95.88 81 VAL A CA 1
ATOM 576 C C . VAL A 1 81 ? -35.015 3.964 35.375 1.00 95.88 81 VAL A C 1
ATOM 578 O O . VAL A 1 81 ? -33.905 3.576 35.735 1.00 95.88 81 VAL A O 1
ATOM 581 N N . VAL A 1 82 ? -35.336 5.262 35.367 1.00 95.44 82 VAL A N 1
ATOM 582 C CA . VAL A 1 82 ? -34.392 6.342 35.721 1.00 95.44 82 VAL A CA 1
ATOM 583 C C . VAL A 1 82 ? -33.983 6.230 37.186 1.00 95.44 82 VAL A C 1
ATOM 585 O O . VAL A 1 82 ? -32.798 6.333 37.512 1.00 95.44 82 VAL A O 1
ATOM 588 N N . LYS A 1 83 ? -34.938 5.925 38.066 1.00 95.44 83 LYS A N 1
ATOM 589 C CA . LYS A 1 83 ? -34.688 5.682 39.488 1.00 95.44 83 LYS A CA 1
ATOM 590 C C . LYS A 1 83 ? -33.749 4.492 39.709 1.00 95.44 83 LYS A C 1
ATOM 592 O O . LYS A 1 83 ? -32.788 4.602 40.471 1.00 95.44 83 LYS A O 1
ATOM 597 N N . ALA A 1 84 ? -33.969 3.381 39.001 1.00 96.38 84 ALA A N 1
ATOM 598 C CA . ALA A 1 84 ? -33.107 2.201 39.071 1.00 96.38 84 ALA A CA 1
ATOM 599 C C . ALA A 1 84 ? -31.685 2.483 38.555 1.00 96.38 84 ALA A C 1
ATOM 601 O O . ALA A 1 84 ? -30.707 2.104 39.202 1.00 96.38 84 ALA A O 1
ATOM 602 N N . VAL A 1 85 ? -31.562 3.184 37.423 1.00 95.44 85 VAL A N 1
ATOM 603 C CA . VAL A 1 85 ? -30.274 3.592 36.837 1.00 95.44 85 VAL A CA 1
ATOM 604 C C . VAL A 1 85 ? -29.522 4.539 37.773 1.00 95.44 85 VAL A C 1
ATOM 606 O O . VAL A 1 85 ? -28.327 4.355 37.994 1.00 95.44 85 VAL A O 1
ATOM 609 N N . THR A 1 86 ? -30.214 5.507 38.377 1.00 95.50 86 THR A N 1
ATOM 610 C CA . THR A 1 86 ? -29.626 6.462 39.330 1.00 95.50 86 THR A CA 1
ATOM 611 C C . THR A 1 86 ? -29.105 5.744 40.575 1.00 95.50 86 THR A C 1
ATOM 613 O O . THR A 1 86 ? -27.968 5.969 40.987 1.00 95.50 86 THR A O 1
ATOM 616 N N . ALA A 1 87 ? -29.883 4.810 41.133 1.00 96.75 87 ALA A N 1
ATOM 617 C CA . ALA A 1 87 ? -29.474 4.020 42.295 1.00 96.75 87 ALA A CA 1
ATOM 618 C C . ALA A 1 87 ? -28.288 3.080 42.001 1.00 96.75 87 ALA A C 1
ATOM 620 O O . ALA A 1 87 ? -27.503 2.769 42.895 1.00 96.75 87 ALA A O 1
ATOM 621 N N . ARG A 1 88 ? -28.140 2.625 40.749 1.00 97.00 88 ARG A N 1
ATOM 622 C CA . ARG A 1 88 ? -27.111 1.658 40.319 1.00 97.00 88 ARG A CA 1
ATOM 623 C C . ARG A 1 88 ? -26.049 2.270 39.414 1.00 97.00 88 ARG A C 1
ATOM 625 O O . ARG A 1 88 ? -25.349 1.555 38.700 1.00 97.00 88 ARG A O 1
ATOM 632 N N . GLN A 1 89 ? -25.885 3.586 39.459 1.00 96.12 89 GLN A N 1
ATOM 633 C CA . GLN A 1 89 ? -25.002 4.297 38.546 1.00 96.12 89 GLN A CA 1
ATOM 634 C C . GLN A 1 89 ? -23.552 3.791 38.599 1.00 96.12 89 GLN A C 1
ATOM 636 O O . GLN A 1 89 ? -22.910 3.614 37.565 1.00 96.12 89 GLN A O 1
ATOM 641 N N . ALA A 1 90 ? -23.045 3.518 39.806 1.00 94.94 90 ALA A N 1
ATOM 642 C CA . ALA A 1 90 ? -21.704 2.974 39.992 1.00 94.94 90 ALA A CA 1
ATOM 643 C C . ALA A 1 90 ? -21.555 1.583 39.362 1.00 94.94 90 ALA A C 1
ATOM 645 O O . ALA A 1 90 ? -20.554 1.315 38.705 1.00 94.94 90 ALA A O 1
ATOM 646 N N . LEU A 1 91 ? -22.568 0.727 39.519 1.00 96.88 91 LEU A N 1
ATOM 647 C CA . LEU A 1 91 ? -22.589 -0.610 38.933 1.00 96.88 91 LEU A CA 1
ATOM 648 C C . LEU A 1 91 ? -22.574 -0.547 37.400 1.00 96.88 91 LEU A C 1
ATOM 650 O O . LEU A 1 91 ? -21.818 -1.281 36.776 1.00 96.88 91 LEU A O 1
ATOM 654 N N . LEU A 1 92 ? -23.349 0.357 36.793 1.00 95.69 92 LEU A N 1
ATOM 655 C CA . LEU A 1 92 ? -23.356 0.541 35.337 1.00 95.69 92 LEU A CA 1
ATOM 656 C C . LEU A 1 92 ? -21.982 0.955 34.802 1.00 95.69 92 LEU A C 1
ATOM 658 O O . LEU A 1 92 ? -21.521 0.404 33.807 1.00 95.69 92 LEU A O 1
ATOM 662 N N . ILE A 1 93 ? -21.305 1.882 35.484 1.00 96.62 93 ILE A N 1
ATOM 663 C CA . ILE A 1 93 ? -19.943 2.296 35.119 1.00 96.62 93 ILE A CA 1
ATOM 664 C C . ILE A 1 93 ? -18.974 1.108 35.212 1.00 96.62 93 ILE A C 1
ATOM 666 O O . ILE A 1 93 ? -18.201 0.889 34.283 1.00 96.62 93 ILE A O 1
ATOM 670 N N . TRP A 1 94 ? -19.054 0.305 36.278 1.00 97.25 94 TRP A N 1
ATOM 671 C CA . TRP A 1 94 ? -18.233 -0.901 36.425 1.00 97.25 94 TRP A CA 1
ATOM 672 C C . TRP A 1 94 ? -18.485 -1.937 35.325 1.00 97.25 94 TRP A C 1
ATOM 674 O O . TRP A 1 94 ? -17.527 -2.493 34.794 1.00 97.25 94 TRP A O 1
ATOM 684 N N . ILE A 1 95 ? -19.746 -2.170 34.947 1.00 97.69 95 ILE A N 1
ATOM 685 C CA . ILE A 1 95 ? -20.104 -3.091 33.857 1.00 97.69 95 ILE A CA 1
ATOM 686 C C . ILE A 1 95 ? -19.506 -2.611 32.530 1.00 97.69 95 ILE A C 1
ATOM 688 O O . ILE A 1 95 ? -18.894 -3.398 31.810 1.00 97.69 95 ILE A O 1
ATOM 692 N N . LEU A 1 96 ? -19.639 -1.318 32.218 1.00 96.12 96 LEU A N 1
ATOM 693 C CA . LEU A 1 96 ? -19.097 -0.740 30.987 1.00 96.12 96 LEU A CA 1
ATOM 694 C C . LEU A 1 96 ? -17.566 -0.824 30.942 1.00 96.12 96 LEU A C 1
ATOM 696 O O . LEU A 1 96 ? -17.009 -1.221 29.921 1.00 96.12 96 LEU A O 1
ATOM 700 N N . TRP A 1 97 ? -16.880 -0.536 32.052 1.00 97.12 97 TRP A N 1
ATOM 701 C CA . TRP A 1 97 ? -15.433 -0.747 32.150 1.00 97.12 97 TRP A CA 1
ATOM 702 C C . TRP A 1 97 ? -15.041 -2.219 31.999 1.00 97.12 97 TRP A C 1
ATOM 704 O O . TRP A 1 97 ? -14.068 -2.514 31.308 1.00 97.12 97 TRP A O 1
ATOM 714 N N . GLY A 1 98 ? -15.803 -3.147 32.584 1.00 96.88 98 GLY A N 1
ATOM 715 C CA . GLY A 1 98 ? -15.576 -4.584 32.432 1.00 96.88 98 GLY A CA 1
ATOM 716 C C . GLY A 1 98 ? -15.667 -5.045 30.975 1.00 96.88 98 GLY A C 1
ATOM 717 O O . GLY A 1 98 ? -14.794 -5.770 30.503 1.00 96.88 98 GLY A O 1
ATOM 718 N N . LEU A 1 99 ? -16.669 -4.565 30.231 1.00 96.06 99 LEU A N 1
ATOM 719 C CA . LEU A 1 99 ? -16.814 -4.853 28.799 1.00 96.06 99 LEU A CA 1
ATOM 720 C C . LEU A 1 99 ? -15.664 -4.270 27.970 1.00 96.06 99 LEU A C 1
ATOM 722 O O . LEU A 1 99 ? -15.137 -4.952 27.091 1.00 96.06 99 LEU A O 1
ATOM 726 N N . MET A 1 100 ? -15.232 -3.041 28.266 1.00 94.31 100 MET A N 1
ATOM 727 C CA . MET A 1 100 ? -14.065 -2.440 27.609 1.00 94.31 100 MET A CA 1
ATOM 728 C C . MET A 1 100 ? -12.786 -3.240 27.876 1.00 94.31 100 MET A C 1
ATOM 730 O O . MET A 1 100 ? -12.022 -3.497 26.947 1.00 94.31 100 MET A O 1
ATOM 734 N N . ALA A 1 101 ? -12.568 -3.671 29.122 1.00 93.81 101 ALA A N 1
ATOM 735 C CA . ALA A 1 101 ? -11.428 -4.505 29.488 1.00 93.81 101 ALA A CA 1
ATOM 736 C C . ALA A 1 101 ? -11.460 -5.856 28.755 1.00 93.81 101 ALA A C 1
ATOM 738 O O . ALA A 1 101 ? -10.449 -6.264 28.188 1.00 93.81 101 ALA A O 1
ATOM 739 N N . ALA A 1 102 ? -12.623 -6.512 28.688 1.00 94.88 102 ALA A N 1
ATOM 740 C CA . ALA A 1 102 ? -12.795 -7.756 27.939 1.00 94.88 102 ALA A CA 1
ATOM 741 C C . ALA A 1 102 ? -12.494 -7.574 26.439 1.00 94.88 102 ALA A C 1
ATOM 743 O O . ALA A 1 102 ? -11.790 -8.390 25.846 1.00 94.88 102 ALA A O 1
ATOM 744 N N . GLY A 1 103 ? -12.955 -6.474 25.834 1.00 90.88 103 GLY A N 1
ATOM 745 C CA . GLY A 1 103 ? -12.621 -6.126 24.452 1.00 90.88 103 GLY A CA 1
ATOM 746 C C . GLY A 1 103 ? -11.118 -5.910 24.243 1.00 90.88 103 GLY A C 1
ATOM 747 O O . GLY A 1 103 ? -10.551 -6.422 23.279 1.00 90.88 103 GLY A O 1
ATOM 748 N N . ALA A 1 104 ? -10.449 -5.216 25.168 1.00 89.94 104 ALA A N 1
ATOM 749 C CA . ALA A 1 104 ? -9.007 -4.977 25.103 1.00 89.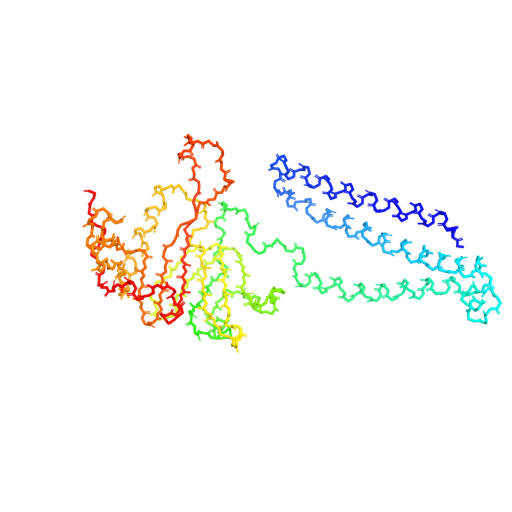94 104 ALA A CA 1
ATOM 750 C C . ALA A 1 104 ? -8.185 -6.275 25.200 1.00 89.94 104 ALA A C 1
ATOM 752 O O . ALA A 1 104 ? -7.197 -6.415 24.481 1.00 89.94 104 ALA A O 1
ATOM 753 N N . VAL A 1 105 ? -8.615 -7.245 26.018 1.00 94.69 105 VAL A N 1
ATOM 754 C CA . VAL A 1 105 ? -7.964 -8.566 26.140 1.00 94.69 105 VAL A CA 1
ATOM 755 C C . VAL A 1 105 ? -7.930 -9.318 24.806 1.00 94.69 105 VAL A C 1
ATOM 757 O O . VAL A 1 105 ? -6.981 -10.052 24.556 1.00 94.69 105 VAL A O 1
ATOM 760 N N . VAL A 1 106 ? -8.915 -9.114 23.928 1.00 93.56 106 VAL A N 1
ATOM 761 C CA . VAL A 1 106 ? -8.937 -9.720 22.585 1.00 93.56 106 VAL A CA 1
ATOM 762 C C . VAL A 1 106 ? -8.217 -8.838 21.562 1.00 93.56 106 VAL A C 1
ATOM 764 O O . VAL A 1 106 ? -7.418 -9.327 20.762 1.00 93.56 106 VAL A O 1
ATOM 767 N N . ALA A 1 107 ? -8.472 -7.528 21.592 1.00 85.00 107 ALA A N 1
ATOM 768 C CA . ALA A 1 107 ? -7.969 -6.593 20.591 1.00 85.00 107 ALA A CA 1
ATOM 769 C C . ALA A 1 107 ? -6.450 -6.384 20.671 1.00 85.00 107 ALA A C 1
ATOM 771 O O . ALA A 1 107 ? -5.796 -6.297 19.633 1.00 85.00 107 ALA A O 1
ATOM 772 N N . VAL A 1 108 ? -5.873 -6.322 21.877 1.00 87.06 108 VAL A N 1
ATOM 773 C CA . VAL A 1 108 ? -4.436 -6.057 22.055 1.00 87.06 108 VAL A CA 1
ATOM 774 C C . VAL A 1 108 ? -3.575 -7.199 21.495 1.00 87.06 108 VAL A C 1
ATOM 776 O O . VAL A 1 108 ? -2.706 -6.911 20.671 1.00 87.06 108 VAL A O 1
ATOM 779 N N . PRO A 1 109 ? -3.809 -8.486 21.829 1.00 88.00 109 PRO A N 1
ATOM 780 C CA . PRO A 1 109 ? -3.079 -9.589 21.205 1.00 88.00 109 PRO A CA 1
ATOM 781 C C . PRO A 1 109 ? -3.271 -9.650 19.691 1.00 88.00 109 PRO A C 1
ATOM 783 O O . PRO A 1 109 ? -2.298 -9.850 18.971 1.00 88.00 109 PRO A O 1
ATOM 786 N N . ALA A 1 110 ? -4.493 -9.429 19.194 1.00 77.81 110 ALA A N 1
ATOM 787 C CA . ALA A 1 110 ? -4.759 -9.411 17.757 1.00 77.81 110 ALA A CA 1
ATOM 788 C C . ALA A 1 110 ? -3.968 -8.304 17.041 1.00 77.81 110 ALA A C 1
ATOM 790 O O . ALA A 1 110 ? -3.382 -8.549 15.991 1.00 77.81 110 ALA A O 1
ATOM 791 N N . ALA A 1 111 ? -3.885 -7.108 17.629 1.00 78.06 111 ALA A N 1
ATOM 792 C CA . ALA A 1 111 ? -3.087 -6.008 17.098 1.00 78.06 111 ALA A CA 1
ATOM 793 C C . ALA A 1 111 ? -1.578 -6.311 17.114 1.00 78.06 111 ALA A C 1
ATOM 795 O O . ALA A 1 111 ? -0.878 -6.012 16.145 1.00 78.06 111 ALA A O 1
ATOM 796 N N . ILE A 1 112 ? -1.075 -6.935 18.185 1.00 82.19 112 ILE A N 1
ATOM 797 C CA . ILE A 1 112 ? 0.326 -7.371 18.283 1.00 82.19 112 ILE A CA 1
ATOM 798 C C . ILE A 1 112 ? 0.639 -8.407 17.196 1.00 82.19 112 ILE A C 1
ATOM 800 O O . ILE A 1 112 ? 1.606 -8.237 16.454 1.00 82.19 112 ILE A O 1
ATOM 804 N N . LEU A 1 113 ? -0.196 -9.444 17.072 1.00 73.44 113 LEU A N 1
ATOM 805 C CA . LEU A 1 113 ? -0.050 -10.504 16.069 1.00 73.44 113 LEU A CA 1
ATOM 806 C C . LEU A 1 113 ? -0.215 -9.976 14.638 1.00 73.44 113 LEU A C 1
ATOM 808 O O . LEU A 1 113 ? 0.458 -10.456 13.732 1.00 73.44 113 LEU A O 1
ATOM 812 N N . GLY A 1 114 ? -1.052 -8.954 14.446 1.00 68.38 114 GLY A N 1
ATOM 813 C CA . GLY A 1 114 ? -1.218 -8.226 13.186 1.00 68.38 114 GLY A CA 1
ATOM 814 C C . GLY A 1 114 ? -0.083 -7.248 12.866 1.00 68.38 114 GLY A C 1
ATOM 815 O O . GLY A 1 114 ? -0.174 -6.507 11.892 1.00 68.38 114 GLY A O 1
ATOM 816 N N . GLY A 1 115 ? 0.981 -7.209 13.673 1.00 72.88 115 GLY A N 1
ATOM 817 C CA . GLY A 1 115 ? 2.167 -6.416 13.375 1.00 72.88 115 GLY A CA 1
ATOM 818 C C . GLY A 1 115 ? 2.041 -4.924 13.687 1.00 72.88 115 GLY A C 1
ATOM 819 O O . GLY A 1 115 ? 2.813 -4.150 13.135 1.00 72.88 115 GLY A O 1
ATOM 820 N N . MET A 1 116 ? 1.156 -4.499 14.601 1.00 77.31 116 MET A N 1
ATOM 821 C CA . MET A 1 116 ? 1.042 -3.091 15.042 1.00 77.31 116 MET A CA 1
ATOM 822 C C . MET A 1 116 ? 2.388 -2.470 15.466 1.00 77.31 116 MET A C 1
ATOM 824 O O . MET A 1 116 ? 2.605 -1.274 15.293 1.00 77.31 116 MET A O 1
ATOM 828 N N . PHE A 1 117 ? 3.296 -3.283 16.013 1.00 72.81 117 PHE A N 1
ATOM 829 C CA . PHE A 1 117 ? 4.641 -2.867 16.433 1.00 72.81 117 PHE A CA 1
ATOM 830 C C . PHE A 1 117 ? 5.730 -3.169 15.402 1.00 72.81 117 PHE A C 1
ATOM 832 O O . PHE A 1 117 ? 6.888 -2.796 15.591 1.00 72.81 117 PHE A O 1
ATOM 839 N N . SER A 1 118 ? 5.382 -3.868 14.325 1.00 63.88 118 SER A N 1
ATOM 840 C CA . SER A 1 118 ? 6.317 -4.101 13.236 1.00 63.88 118 SER A CA 1
ATOM 841 C C . SER A 1 118 ? 6.493 -2.798 12.456 1.00 63.88 118 SER A C 1
ATOM 843 O O . SER A 1 118 ? 5.526 -2.053 12.276 1.00 63.88 118 SER A O 1
ATOM 845 N N . PRO A 1 119 ? 7.711 -2.480 11.982 1.00 55.78 119 PRO A N 1
ATOM 846 C CA . PRO A 1 119 ? 7.869 -1.386 11.039 1.00 55.78 119 PRO A CA 1
ATOM 847 C C . PRO A 1 119 ? 6.927 -1.653 9.858 1.00 55.78 119 PRO A C 1
ATOM 849 O O . PRO A 1 119 ? 6.890 -2.794 9.381 1.00 55.78 119 PRO A O 1
ATOM 852 N N . PRO A 1 120 ? 6.161 -0.649 9.396 1.00 53.81 120 PRO A N 1
ATOM 853 C CA . PRO A 1 120 ? 5.256 -0.839 8.272 1.00 53.81 120 PRO A CA 1
ATOM 854 C C . PRO A 1 120 ? 6.037 -1.463 7.115 1.00 53.81 120 PRO A C 1
ATOM 856 O O . PRO A 1 120 ? 7.167 -1.048 6.819 1.00 53.81 120 PRO A O 1
ATOM 859 N N . ALA A 1 121 ? 5.471 -2.514 6.520 1.00 45.97 121 ALA A N 1
ATOM 860 C CA . ALA A 1 121 ? 6.110 -3.265 5.451 1.00 45.97 121 ALA A CA 1
ATOM 861 C C . ALA A 1 121 ? 6.540 -2.289 4.340 1.00 45.97 121 ALA A C 1
ATOM 863 O O . ALA A 1 121 ? 5.703 -1.695 3.671 1.00 45.97 121 ALA A O 1
ATOM 864 N N . GLY A 1 122 ? 7.853 -2.071 4.190 1.00 49.41 122 GLY A N 1
ATOM 865 C CA . GLY A 1 122 ? 8.418 -1.100 3.241 1.00 49.41 122 GLY A CA 1
ATOM 866 C C . GLY A 1 122 ? 9.156 0.110 3.833 1.00 49.41 122 GLY A C 1
ATOM 867 O O . GLY A 1 122 ? 9.746 0.862 3.060 1.00 49.41 122 GLY A O 1
ATOM 868 N N . GLN A 1 123 ? 9.211 0.284 5.161 1.00 46.62 123 GLN A N 1
ATOM 869 C CA . GLN A 1 123 ? 10.012 1.336 5.825 1.00 46.62 123 GLN A CA 1
ATOM 870 C C . GLN A 1 123 ? 11.276 0.807 6.531 1.00 46.62 123 GLN A C 1
ATOM 872 O O . GLN A 1 123 ? 11.654 1.287 7.601 1.00 46.62 123 GLN A O 1
ATOM 877 N N . GLY A 1 124 ? 11.952 -0.189 5.951 1.00 45.78 124 GLY A N 1
ATOM 878 C CA . GLY A 1 124 ? 13.370 -0.379 6.280 1.00 45.78 124 GLY A CA 1
ATOM 879 C C . GLY A 1 124 ? 14.165 0.865 5.851 1.00 45.78 124 GLY A C 1
ATOM 880 O O . GLY A 1 124 ? 13.732 1.538 4.908 1.00 45.78 124 GLY A O 1
ATOM 881 N N . PRO A 1 125 ? 15.288 1.206 6.515 1.00 43.06 125 PRO A N 1
ATOM 882 C CA . PRO A 1 125 ? 16.167 2.261 6.022 1.00 43.06 125 PRO A CA 1
ATOM 883 C C . PRO A 1 125 ? 16.497 1.979 4.543 1.00 43.06 125 PRO A C 1
ATOM 885 O O . PRO A 1 125 ? 16.868 0.846 4.227 1.00 43.06 125 PRO A O 1
ATOM 888 N N . PRO A 1 126 ? 16.317 2.958 3.635 1.00 51.38 126 PRO A N 1
ATOM 889 C CA . PRO A 1 126 ? 16.436 2.756 2.187 1.00 51.38 126 PRO A CA 1
ATOM 890 C C . PRO A 1 126 ? 17.834 2.315 1.718 1.00 51.38 126 PRO A C 1
ATOM 892 O O . PRO A 1 126 ? 17.977 1.910 0.566 1.00 51.38 126 PRO A O 1
ATOM 895 N N . ASP A 1 127 ? 18.837 2.348 2.600 1.00 45.97 127 ASP A N 1
ATOM 896 C CA . ASP A 1 127 ? 20.244 2.351 2.193 1.00 45.97 127 ASP A CA 1
ATOM 897 C C . ASP A 1 127 ? 21.058 1.136 2.656 1.00 45.97 127 ASP A C 1
ATOM 899 O O . ASP A 1 127 ? 22.210 0.989 2.252 1.00 45.97 127 ASP A O 1
ATOM 903 N N . ALA A 1 128 ? 20.482 0.224 3.445 1.00 50.09 128 ALA A N 1
ATOM 904 C CA . ALA A 1 128 ? 21.143 -1.039 3.768 1.00 50.09 128 ALA A CA 1
ATOM 905 C C . ALA A 1 128 ? 20.479 -2.175 2.974 1.00 50.09 128 ALA A C 1
ATOM 907 O O . ALA A 1 128 ? 19.366 -2.576 3.331 1.00 50.09 128 ALA A O 1
ATOM 908 N N . PRO A 1 129 ? 21.116 -2.707 1.909 1.00 60.47 129 PRO A N 1
ATOM 909 C CA . PRO A 1 129 ? 20.642 -3.902 1.225 1.00 60.47 129 PRO A CA 1
ATOM 910 C C . PRO A 1 129 ? 20.753 -5.085 2.191 1.00 60.47 129 PRO A C 1
ATOM 912 O O . PRO A 1 129 ? 21.756 -5.791 2.244 1.00 60.47 129 PRO A O 1
ATOM 915 N N . GLY A 1 130 ? 19.725 -5.262 3.019 1.00 67.62 130 GLY A N 1
ATOM 916 C CA . GLY A 1 130 ? 19.558 -6.470 3.809 1.00 67.62 130 GLY A CA 1
ATOM 917 C C . GLY A 1 130 ? 19.469 -7.682 2.885 1.00 67.62 130 GLY A C 1
ATOM 918 O O . GLY A 1 130 ? 19.133 -7.557 1.706 1.00 67.62 130 GLY A O 1
ATOM 919 N N . ALA A 1 131 ? 19.761 -8.863 3.423 1.00 82.31 131 ALA A N 1
ATOM 920 C CA . ALA A 1 131 ? 19.584 -10.102 2.679 1.00 82.31 131 ALA A CA 1
ATOM 921 C C . ALA A 1 131 ? 18.144 -10.214 2.140 1.00 82.31 131 ALA A C 1
ATOM 923 O O . ALA A 1 131 ? 17.185 -9.804 2.804 1.00 82.31 131 ALA A O 1
ATOM 924 N N . SER A 1 132 ? 18.011 -10.773 0.934 1.00 88.94 132 SER A N 1
ATOM 925 C CA . SER A 1 132 ? 16.717 -11.064 0.314 1.00 88.94 132 SER A CA 1
ATOM 926 C C . SER A 1 132 ? 15.842 -11.863 1.282 1.00 88.94 132 SER A C 1
ATOM 928 O O . SER A 1 132 ? 16.267 -12.877 1.834 1.00 88.94 132 SER A O 1
ATOM 930 N N . ARG A 1 133 ? 14.606 -11.406 1.494 1.00 91.81 133 ARG A N 1
ATOM 931 C CA . ARG A 1 133 ? 13.604 -12.083 2.335 1.00 91.81 133 ARG A CA 1
ATOM 932 C C . ARG A 1 133 ? 12.962 -13.289 1.644 1.00 91.81 133 ARG A C 1
ATOM 934 O O . ARG A 1 133 ? 12.101 -13.936 2.236 1.00 91.81 133 ARG A O 1
ATOM 941 N N . GLY A 1 134 ? 13.345 -13.566 0.400 1.00 94.94 134 GLY A N 1
ATOM 942 C CA . GLY A 1 134 ? 12.820 -14.652 -0.414 1.00 94.94 134 GLY A CA 1
ATOM 943 C C . GLY A 1 134 ? 12.463 -14.197 -1.824 1.00 94.94 134 GLY A C 1
ATOM 944 O O . GLY A 1 134 ? 12.658 -13.046 -2.208 1.00 94.94 134 GLY A O 1
ATOM 945 N N . LEU A 1 135 ? 11.915 -15.135 -2.584 1.00 97.19 135 LEU A N 1
ATOM 946 C CA . LEU A 1 135 ? 11.456 -14.965 -3.951 1.00 97.19 135 LEU A CA 1
ATOM 947 C C . LEU A 1 135 ? 9.939 -14.765 -3.960 1.00 97.19 135 LEU A C 1
ATOM 949 O O . LEU A 1 135 ? 9.203 -15.584 -3.407 1.00 97.19 135 LEU A O 1
ATOM 953 N N . LEU A 1 136 ? 9.481 -13.709 -4.624 1.00 97.62 136 LEU A N 1
ATOM 954 C CA . LEU A 1 136 ? 8.104 -13.531 -5.066 1.00 97.62 136 LEU A CA 1
ATOM 955 C C . LEU A 1 136 ? 7.984 -14.052 -6.503 1.00 97.62 136 LEU A C 1
ATOM 957 O O . LEU A 1 136 ? 8.639 -13.539 -7.410 1.00 97.62 136 LEU A O 1
ATOM 961 N N . ALA A 1 137 ? 7.147 -15.062 -6.714 1.00 98.12 137 ALA A N 1
ATOM 962 C CA . ALA A 1 137 ? 6.852 -15.614 -8.032 1.00 98.12 137 ALA A CA 1
ATOM 963 C C . ALA A 1 137 ? 5.379 -15.360 -8.364 1.00 98.12 137 ALA A C 1
ATOM 965 O O . ALA A 1 137 ? 4.495 -16.009 -7.802 1.00 98.12 137 ALA A O 1
ATOM 966 N N . ALA A 1 138 ? 5.114 -14.404 -9.257 1.00 98.00 138 ALA A N 1
ATOM 967 C CA . ALA A 1 138 ? 3.755 -13.977 -9.582 1.00 98.00 138 ALA A CA 1
ATOM 968 C C . ALA A 1 138 ? 3.620 -13.552 -11.051 1.00 98.00 138 ALA A C 1
ATOM 970 O O . ALA A 1 138 ? 4.555 -13.016 -11.645 1.00 98.00 138 ALA A O 1
ATOM 971 N N . ALA A 1 139 ? 2.437 -13.777 -11.618 1.00 98.00 139 ALA A N 1
ATOM 972 C CA . ALA A 1 139 ? 2.055 -13.335 -12.957 1.00 98.00 139 ALA A CA 1
ATOM 973 C C . ALA A 1 139 ? 0.567 -12.937 -12.984 1.00 98.00 139 ALA A C 1
ATOM 975 O O . ALA A 1 139 ? -0.217 -13.496 -12.211 1.00 98.00 139 ALA A O 1
ATOM 976 N N . PRO A 1 140 ? 0.152 -12.022 -13.875 1.00 97.88 140 PRO A N 1
ATOM 977 C CA . PRO A 1 140 ? -1.263 -11.795 -14.171 1.00 97.88 140 PRO A CA 1
ATOM 978 C C . PRO A 1 140 ? -1.990 -13.107 -14.524 1.00 97.88 140 PRO A C 1
ATOM 980 O O . PRO A 1 140 ? -1.413 -13.995 -15.148 1.00 97.88 140 PRO A O 1
ATOM 983 N N . GLY A 1 141 ? -3.240 -13.265 -14.081 1.00 96.69 141 GLY A N 1
ATOM 984 C CA . GLY A 1 141 ? -4.044 -14.486 -14.247 1.00 96.69 141 GLY A CA 1
ATOM 985 C C . GLY A 1 141 ? -3.807 -15.582 -13.199 1.00 96.69 141 GLY A C 1
ATOM 986 O O . GLY A 1 141 ? -4.675 -16.444 -13.003 1.00 96.69 141 GLY A O 1
ATOM 987 N N . MET A 1 142 ? -2.674 -15.547 -12.490 1.00 97.44 142 MET A N 1
ATOM 988 C CA . MET A 1 142 ? -2.343 -16.499 -11.426 1.00 97.44 142 MET A CA 1
ATOM 989 C C . MET A 1 142 ? -3.242 -16.299 -10.199 1.00 97.44 142 MET A C 1
ATOM 991 O O . MET A 1 142 ? -3.605 -15.172 -9.860 1.00 97.44 142 MET A O 1
ATOM 995 N N . THR A 1 143 ? -3.592 -17.389 -9.510 1.00 96.25 143 THR A N 1
ATOM 996 C CA . THR A 1 143 ? -4.333 -17.299 -8.246 1.00 96.25 143 THR A CA 1
ATOM 997 C C . THR A 1 143 ? -3.411 -16.882 -7.098 1.00 96.25 143 THR A C 1
ATOM 999 O O . THR A 1 143 ? -2.226 -17.218 -7.087 1.00 96.25 143 THR A O 1
ATOM 1002 N N . LEU A 1 144 ? -3.938 -16.200 -6.080 1.00 94.69 144 LEU A N 1
ATOM 1003 C CA . LEU A 1 144 ? -3.159 -15.819 -4.896 1.00 94.69 144 LEU A CA 1
ATOM 1004 C C . LEU A 1 144 ? -2.592 -17.045 -4.163 1.00 94.69 144 LEU A C 1
ATOM 1006 O O . LEU A 1 144 ? -1.473 -17.001 -3.655 1.00 94.69 144 LEU A O 1
ATOM 1010 N N . GLN A 1 145 ? -3.331 -18.158 -4.157 1.00 94.44 145 GLN A N 1
ATOM 1011 C CA . GLN A 1 145 ? -2.866 -19.429 -3.598 1.00 94.44 145 GLN A CA 1
ATOM 1012 C C . GLN A 1 145 ? -1.685 -20.007 -4.391 1.00 94.44 145 GLN A C 1
ATOM 1014 O O . GLN A 1 145 ? -0.714 -20.473 -3.794 1.00 94.44 145 GLN A O 1
ATOM 1019 N N . GLU A 1 146 ? -1.742 -19.966 -5.725 1.00 97.00 146 GLU A N 1
ATOM 1020 C CA . GLU A 1 146 ? -0.638 -20.411 -6.578 1.00 97.00 146 GLU A CA 1
ATOM 1021 C C . GLU A 1 146 ? 0.613 -19.562 -6.355 1.00 97.00 146 GLU A C 1
ATOM 1023 O O . GLU A 1 146 ? 1.706 -20.099 -6.168 1.00 97.00 146 GLU A O 1
ATOM 1028 N N . MET A 1 147 ? 0.438 -18.240 -6.317 1.00 96.88 147 MET A N 1
ATOM 1029 C CA . MET A 1 147 ? 1.505 -17.293 -6.012 1.00 96.88 147 MET A CA 1
ATOM 1030 C C . MET A 1 147 ? 2.144 -17.607 -4.655 1.00 96.88 147 MET A C 1
ATOM 1032 O O . MET A 1 147 ? 3.368 -17.693 -4.563 1.00 96.88 147 MET A O 1
ATOM 1036 N N . ALA A 1 148 ? 1.336 -17.826 -3.613 1.00 95.06 148 ALA A N 1
ATOM 1037 C CA . ALA A 1 148 ? 1.819 -18.186 -2.280 1.00 95.06 148 ALA A CA 1
ATOM 1038 C C . ALA A 1 148 ? 2.629 -19.487 -2.289 1.00 95.06 148 ALA A C 1
ATOM 1040 O O . ALA A 1 148 ? 3.653 -19.581 -1.621 1.00 95.06 148 ALA A O 1
ATOM 1041 N N . ARG A 1 149 ? 2.181 -20.485 -3.060 1.00 96.62 149 ARG A N 1
ATOM 1042 C CA . ARG A 1 149 ? 2.847 -21.788 -3.165 1.00 96.62 149 ARG A CA 1
ATOM 1043 C C . ARG A 1 149 ? 4.192 -21.702 -3.885 1.00 96.62 149 ARG A C 1
ATOM 1045 O O . ARG A 1 149 ? 5.115 -22.422 -3.517 1.00 96.62 149 ARG A O 1
ATOM 1052 N N . ARG A 1 150 ? 4.302 -20.863 -4.920 1.00 97.81 150 ARG A N 1
ATOM 1053 C CA . ARG A 1 150 ? 5.545 -20.683 -5.694 1.00 97.81 150 ARG A CA 1
ATOM 1054 C C . ARG A 1 150 ? 6.527 -19.705 -5.057 1.00 97.81 150 ARG A C 1
ATOM 1056 O O . ARG A 1 150 ? 7.705 -19.724 -5.403 1.00 97.81 150 ARG A O 1
ATOM 1063 N N . SER A 1 151 ? 6.051 -18.844 -4.165 1.00 97.25 151 SER A N 1
ATOM 1064 C CA . SER A 1 151 ? 6.871 -17.829 -3.510 1.00 97.25 151 SER A CA 1
ATOM 1065 C C . SER A 1 151 ? 7.506 -18.375 -2.234 1.00 97.25 151 SER A C 1
ATOM 1067 O O . SER A 1 151 ? 6.852 -19.025 -1.423 1.00 97.25 151 SER A O 1
ATOM 1069 N N . THR A 1 152 ? 8.783 -18.065 -2.018 1.00 96.75 152 THR A N 1
ATOM 1070 C CA . THR A 1 152 ? 9.430 -18.272 -0.711 1.00 96.75 152 THR A CA 1
ATOM 1071 C C . THR A 1 152 ? 9.298 -17.041 0.185 1.00 96.75 152 THR A C 1
ATOM 1073 O O . THR A 1 152 ? 9.423 -17.155 1.406 1.00 96.75 152 THR A O 1
ATOM 1076 N N . LEU A 1 153 ? 8.982 -15.877 -0.399 1.00 94.19 153 LEU A N 1
ATOM 1077 C CA . LEU A 1 153 ? 8.614 -14.673 0.337 1.00 94.19 153 LEU A CA 1
ATOM 1078 C C . LEU A 1 153 ? 7.314 -14.912 1.119 1.00 94.19 153 LEU A C 1
ATOM 1080 O O . LEU A 1 153 ? 6.308 -15.343 0.557 1.00 94.19 153 LEU A O 1
ATOM 1084 N N . LYS A 1 154 ? 7.317 -14.614 2.422 1.00 91.38 154 LYS A N 1
ATOM 1085 C CA . LYS A 1 154 ? 6.111 -14.699 3.254 1.00 91.38 154 LYS A CA 1
ATOM 1086 C C . LYS A 1 154 ? 5.164 -13.552 2.903 1.00 91.38 154 LYS A C 1
ATOM 1088 O O . LYS A 1 154 ? 5.483 -12.389 3.142 1.00 91.38 154 LYS A O 1
ATOM 1093 N N . LEU A 1 155 ? 4.020 -13.900 2.321 1.00 86.12 155 LEU A N 1
ATOM 1094 C CA . LEU A 1 155 ? 2.978 -12.966 1.911 1.00 86.12 155 LEU A CA 1
ATOM 1095 C C . LEU A 1 155 ? 1.848 -12.990 2.930 1.00 86.12 155 LEU A C 1
ATOM 1097 O O . LEU A 1 155 ? 1.329 -14.057 3.258 1.00 86.12 155 LEU A O 1
ATOM 1101 N N . ASP A 1 156 ? 1.443 -11.815 3.391 1.00 81.19 156 ASP A N 1
ATOM 1102 C CA . ASP A 1 156 ? 0.222 -11.682 4.168 1.00 81.19 156 ASP A CA 1
ATOM 1103 C C . ASP A 1 156 ? -0.951 -11.437 3.214 1.00 81.19 156 ASP A C 1
ATOM 1105 O O . ASP A 1 156 ? -1.268 -10.318 2.824 1.00 81.19 156 ASP A O 1
ATOM 1109 N N . ILE A 1 157 ? -1.546 -12.538 2.761 1.00 79.31 157 ILE A N 1
ATOM 1110 C CA . ILE A 1 157 ? -2.680 -12.531 1.826 1.00 79.31 157 ILE A CA 1
ATOM 1111 C C . ILE A 1 157 ? -4.000 -12.284 2.581 1.00 79.31 157 ILE A C 1
ATOM 1113 O O . ILE A 1 157 ? -5.008 -11.897 1.984 1.00 79.31 157 ILE A O 1
ATOM 1117 N N . ALA A 1 158 ? -3.996 -12.504 3.901 1.00 67.75 158 ALA A N 1
ATOM 1118 C CA . ALA A 1 158 ? -5.163 -12.364 4.758 1.00 67.75 158 ALA A CA 1
ATOM 1119 C C . ALA A 1 158 ? -5.407 -10.906 5.167 1.00 67.75 158 ALA A C 1
ATOM 1121 O O . ALA A 1 158 ? -6.569 -10.514 5.304 1.00 67.75 158 ALA A O 1
ATOM 1122 N N . SER A 1 159 ? -4.357 -10.081 5.286 1.00 59.72 159 SER A N 1
ATOM 1123 C CA . SER A 1 159 ? -4.482 -8.629 5.478 1.00 59.72 159 SER A CA 1
ATOM 1124 C C . SER A 1 159 ? -4.896 -7.913 4.190 1.00 59.72 159 SER A C 1
ATOM 1126 O O . SER A 1 159 ? -4.203 -7.073 3.611 1.00 59.72 159 SER A O 1
ATOM 1128 N N . ARG A 1 160 ? -6.112 -8.221 3.735 1.00 58.75 160 ARG A N 1
ATOM 1129 C CA . ARG A 1 160 ? -6.801 -7.435 2.715 1.00 58.75 160 ARG A CA 1
ATOM 1130 C C . ARG A 1 160 ? -6.972 -6.022 3.270 1.00 58.75 160 ARG A C 1
ATOM 1132 O O . ARG A 1 160 ? -7.796 -5.789 4.152 1.00 58.75 160 ARG A O 1
ATOM 1139 N N . HIS A 1 161 ? -6.165 -5.086 2.777 1.00 53.97 161 HIS A N 1
ATOM 1140 C CA . HIS A 1 161 ? -6.306 -3.676 3.121 1.00 53.97 161 HIS A CA 1
ATOM 1141 C C . HIS A 1 161 ? -7.698 -3.240 2.647 1.00 53.97 161 HIS A C 1
ATOM 1143 O O . HIS A 1 161 ? -8.051 -3.512 1.502 1.00 53.97 161 HIS A O 1
ATOM 1149 N N . GLY A 1 162 ? -8.503 -2.648 3.539 1.00 45.41 162 GLY A N 1
ATOM 1150 C CA . GLY A 1 162 ? -9.963 -2.466 3.426 1.00 45.41 162 GLY A CA 1
ATOM 1151 C C . GLY A 1 162 ? -10.484 -1.544 2.312 1.00 45.41 162 GLY A C 1
ATOM 1152 O O . GLY A 1 162 ? -11.489 -0.866 2.505 1.00 45.41 162 GLY A O 1
ATOM 1153 N N . GLY A 1 163 ? -9.812 -1.489 1.163 1.00 56.84 163 GLY A N 1
ATOM 1154 C CA . GLY A 1 163 ? -10.284 -0.835 -0.050 1.00 56.84 163 GLY A CA 1
ATOM 1155 C C . GLY A 1 163 ? -11.241 -1.709 -0.882 1.00 56.84 163 GLY A C 1
ATOM 1156 O O . GLY A 1 163 ? -11.425 -2.897 -0.609 1.00 56.84 163 GLY A O 1
ATOM 1157 N N . PRO A 1 164 ? -11.855 -1.131 -1.931 1.00 55.25 164 PRO A N 1
ATOM 1158 C CA . PRO A 1 164 ? -12.843 -1.807 -2.779 1.00 55.25 164 PRO A CA 1
ATOM 1159 C C . PRO A 1 164 ? -12.276 -2.978 -3.607 1.00 55.25 164 PRO A C 1
ATOM 1161 O O . PRO A 1 164 ? -13.041 -3.844 -4.043 1.00 55.25 164 PRO A O 1
ATOM 1164 N N . ALA A 1 165 ? -10.952 -3.041 -3.789 1.00 57.41 165 ALA A N 1
ATOM 1165 C CA . ALA A 1 165 ? -10.244 -4.170 -4.385 1.00 57.41 165 ALA A CA 1
ATOM 1166 C C . ALA A 1 165 ? -9.274 -4.783 -3.356 1.00 57.41 165 ALA A C 1
ATOM 1168 O O . ALA A 1 165 ? -8.564 -4.027 -2.689 1.00 57.41 165 ALA A O 1
ATOM 1169 N N . PRO A 1 166 ? -9.210 -6.122 -3.220 1.00 62.72 166 PRO A N 1
ATOM 1170 C CA . PRO A 1 166 ? -8.172 -6.762 -2.428 1.00 62.72 166 PRO A CA 1
ATOM 1171 C C . PRO A 1 166 ? -6.816 -6.450 -3.049 1.00 62.72 166 PRO A C 1
ATOM 1173 O O . PRO A 1 166 ? -6.543 -6.807 -4.199 1.00 62.72 166 PRO A O 1
ATOM 1176 N N . VAL A 1 167 ? -5.982 -5.784 -2.264 1.00 77.25 167 VAL A N 1
ATOM 1177 C CA . VAL A 1 167 ? -4.596 -5.497 -2.601 1.00 77.25 167 VAL A CA 1
ATOM 1178 C C . VAL A 1 167 ? -3.718 -6.350 -1.705 1.00 77.25 167 VAL A C 1
ATOM 1180 O O . VAL A 1 167 ? -3.857 -6.305 -0.482 1.00 77.25 167 VAL A O 1
ATOM 1183 N N . VAL A 1 168 ? -2.793 -7.086 -2.316 1.00 84.00 168 VAL A N 1
ATOM 1184 C CA . VAL A 1 168 ? -1.666 -7.698 -1.608 1.00 84.00 168 VAL A CA 1
ATOM 1185 C C . VAL A 1 168 ? -0.467 -6.782 -1.825 1.00 84.00 168 VAL A C 1
ATOM 1187 O O . VAL A 1 168 ? 0.018 -6.629 -2.946 1.00 84.00 168 VAL A O 1
ATOM 1190 N N . ALA A 1 169 ? -0.028 -6.115 -0.763 1.00 87.81 169 ALA A N 1
ATOM 1191 C CA . ALA A 1 169 ? 1.062 -5.152 -0.818 1.00 87.81 169 ALA A CA 1
ATOM 1192 C C . ALA A 1 169 ? 2.049 -5.383 0.318 1.00 87.81 169 ALA A C 1
ATOM 1194 O O . ALA A 1 169 ? 1.693 -5.825 1.408 1.00 87.81 169 ALA A O 1
ATOM 1195 N N . GLY A 1 170 ? 3.303 -5.048 0.056 1.00 85.25 170 GLY A N 1
ATOM 1196 C CA . GLY A 1 170 ? 4.353 -5.140 1.050 1.00 85.25 170 GLY A CA 1
ATOM 1197 C C . GLY A 1 170 ? 5.653 -4.543 0.549 1.00 85.25 170 GLY A C 1
ATOM 1198 O O . GLY A 1 170 ? 5.778 -4.104 -0.597 1.00 85.25 170 GLY A O 1
ATOM 1199 N N . GLY A 1 171 ? 6.649 -4.542 1.426 1.00 85.38 171 GLY A N 1
ATOM 1200 C CA . GLY A 1 171 ? 7.975 -4.048 1.100 1.00 85.38 171 GLY A CA 1
ATOM 1201 C C . GLY A 1 171 ? 9.081 -4.671 1.938 1.00 85.38 171 GLY A C 1
ATOM 1202 O O . GLY A 1 171 ? 8.843 -5.414 2.894 1.00 85.38 171 GLY A O 1
ATOM 1203 N N . GLY A 1 172 ? 10.310 -4.361 1.548 1.00 85.19 172 GLY A N 1
ATOM 1204 C CA . GLY A 1 172 ? 11.538 -5.000 2.015 1.00 85.19 172 GLY A CA 1
ATOM 1205 C C . GLY A 1 172 ? 12.401 -5.421 0.829 1.00 85.19 172 GLY A C 1
ATOM 1206 O O . GLY A 1 172 ? 11.992 -5.242 -0.310 1.00 85.19 172 GLY A O 1
ATOM 1207 N N . VAL A 1 173 ? 13.583 -5.978 1.096 1.00 90.31 173 VAL A N 1
ATOM 1208 C CA . VAL A 1 173 ? 14.458 -6.519 0.045 1.00 90.31 173 VAL A CA 1
ATOM 1209 C C . VAL A 1 173 ? 14.020 -7.946 -0.277 1.00 90.31 173 VAL A C 1
ATOM 1211 O O . VAL A 1 173 ? 13.992 -8.790 0.617 1.00 90.31 173 VAL A O 1
ATOM 1214 N N . PHE A 1 174 ? 13.652 -8.218 -1.524 1.00 94.12 174 PHE A N 1
ATOM 1215 C CA . PHE A 1 174 ? 13.261 -9.548 -2.008 1.00 94.12 174 PHE A CA 1
ATOM 1216 C C . PHE A 1 174 ? 13.615 -9.699 -3.488 1.00 94.12 174 PHE A C 1
ATOM 1218 O O . PHE A 1 174 ? 13.921 -8.717 -4.157 1.00 94.12 174 PHE A O 1
ATOM 1225 N N . ASP A 1 175 ? 13.552 -10.911 -4.020 1.00 96.62 175 ASP A N 1
ATOM 1226 C CA . ASP A 1 175 ? 13.728 -11.149 -5.452 1.00 96.62 175 ASP A CA 1
ATOM 1227 C C . ASP A 1 175 ? 12.368 -11.398 -6.105 1.00 96.62 175 ASP A C 1
ATOM 1229 O O . ASP A 1 175 ? 11.483 -11.993 -5.494 1.00 96.62 175 ASP A O 1
ATOM 1233 N N . PHE A 1 176 ? 12.174 -10.952 -7.341 1.00 97.94 176 PHE A N 1
ATOM 1234 C CA . PHE A 1 176 ? 10.933 -11.148 -8.086 1.00 97.94 176 PHE A CA 1
ATOM 1235 C C . PHE A 1 176 ? 11.191 -11.943 -9.362 1.00 97.94 176 PHE A C 1
ATOM 1237 O O . PHE A 1 176 ? 12.138 -11.665 -10.094 1.00 97.94 176 PHE A O 1
ATOM 1244 N N . SER A 1 177 ? 10.335 -12.919 -9.645 1.00 97.94 177 SER A N 1
ATOM 1245 C CA . SER A 1 177 ? 10.358 -13.690 -10.889 1.00 97.94 177 SER A CA 1
ATOM 1246 C C . SER A 1 177 ? 8.971 -13.748 -11.508 1.00 97.94 177 SER A C 1
ATOM 1248 O O . SER A 1 177 ? 7.963 -13.843 -10.801 1.00 97.94 177 SER A O 1
ATOM 1250 N N . VAL A 1 178 ? 8.938 -13.729 -12.838 1.00 97.69 178 VAL A N 1
ATOM 1251 C CA . VAL A 1 178 ? 7.721 -13.967 -13.612 1.00 97.69 178 VAL A CA 1
ATOM 1252 C C . VAL A 1 178 ? 7.702 -15.450 -13.988 1.00 97.69 178 VAL A C 1
ATOM 1254 O O . VAL A 1 178 ? 8.601 -15.901 -14.695 1.00 97.69 178 VAL A O 1
ATOM 1257 N N . PRO A 1 179 ? 6.728 -16.247 -13.524 1.00 96.94 179 PRO A N 1
ATOM 1258 C CA . PRO A 1 179 ? 6.584 -17.640 -13.936 1.00 96.94 179 PRO A CA 1
ATOM 1259 C C . PRO A 1 179 ? 6.596 -17.792 -15.466 1.00 96.94 179 PRO A C 1
ATOM 1261 O O . PRO A 1 179 ? 5.857 -17.096 -16.152 1.00 96.94 179 PRO A O 1
ATOM 1264 N N . GLY A 1 180 ? 7.433 -18.694 -15.991 1.00 94.69 180 GLY A N 1
ATOM 1265 C CA . GLY A 1 180 ? 7.639 -18.873 -17.441 1.00 94.69 180 GLY A CA 1
ATOM 1266 C C . GLY A 1 180 ? 8.762 -18.013 -18.046 1.00 94.69 180 GLY A C 1
ATOM 1267 O O . GLY A 1 180 ? 9.128 -18.196 -19.203 1.00 94.69 180 GLY A O 1
ATOM 1268 N N . SER A 1 181 ? 9.363 -17.120 -17.259 1.00 96.56 181 SER A N 1
ATOM 1269 C CA . SER A 1 181 ? 10.524 -16.306 -17.632 1.00 96.56 181 SER A CA 1
ATOM 1270 C C . SER A 1 181 ? 11.761 -16.734 -16.841 1.00 96.56 181 SER A C 1
ATOM 1272 O O . SER A 1 181 ? 11.658 -17.074 -15.660 1.00 96.56 181 SER A O 1
ATOM 1274 N N . ALA A 1 182 ? 12.942 -16.692 -17.463 1.00 95.69 182 ALA A N 1
ATOM 1275 C CA . ALA A 1 182 ? 14.212 -16.847 -16.752 1.00 95.69 182 ALA A CA 1
ATOM 1276 C C . ALA A 1 182 ? 14.653 -15.548 -16.047 1.00 95.69 182 ALA A C 1
ATOM 1278 O O . ALA A 1 182 ? 15.634 -15.542 -15.298 1.00 95.69 182 ALA A O 1
ATOM 1279 N N . VAL A 1 183 ? 13.949 -14.432 -16.274 1.00 95.50 183 VAL A N 1
ATOM 1280 C CA . VAL A 1 183 ? 14.290 -13.137 -15.682 1.00 95.50 183 VAL A CA 1
ATOM 1281 C C . VAL A 1 183 ? 13.917 -13.108 -14.202 1.00 95.50 183 VAL A C 1
ATOM 1283 O O . VAL A 1 183 ? 12.750 -13.212 -13.821 1.00 95.50 183 VAL A O 1
ATOM 1286 N N . VAL A 1 184 ? 14.935 -12.877 -13.371 1.00 96.81 184 VAL A N 1
ATOM 1287 C CA . VAL A 1 184 ? 14.789 -12.596 -11.941 1.00 96.81 184 VAL A CA 1
ATOM 1288 C C . VAL A 1 184 ? 15.248 -11.167 -11.663 1.00 96.81 184 VAL A C 1
ATOM 1290 O O . VAL A 1 184 ? 16.405 -10.810 -11.897 1.00 96.81 184 VAL A O 1
ATOM 1293 N N . PHE A 1 185 ? 14.343 -10.348 -11.137 1.00 96.25 185 PHE A N 1
ATOM 1294 C CA . PHE A 1 185 ? 14.626 -9.007 -10.642 1.00 96.25 185 PHE A CA 1
ATOM 1295 C C . PHE A 1 185 ? 15.119 -9.116 -9.203 1.00 96.25 185 PHE A C 1
ATOM 1297 O O . PHE A 1 185 ? 14.345 -9.392 -8.287 1.00 96.25 185 PHE A O 1
ATOM 1304 N N . ARG A 1 186 ? 16.425 -8.943 -9.007 1.00 94.44 186 ARG A N 1
ATOM 1305 C CA . ARG A 1 186 ? 17.040 -9.086 -7.688 1.00 94.44 186 ARG A CA 1
ATOM 1306 C C . ARG A 1 186 ? 16.959 -7.802 -6.879 1.00 94.44 186 ARG A C 1
ATOM 1308 O O . ARG A 1 186 ? 17.125 -6.721 -7.436 1.00 94.44 186 ARG A O 1
ATOM 1315 N N . GLY A 1 187 ? 16.775 -7.935 -5.569 1.00 91.75 187 GLY A N 1
ATOM 1316 C CA . GLY A 1 187 ? 16.790 -6.790 -4.654 1.00 91.75 187 GLY A CA 1
ATOM 1317 C C . GLY A 1 187 ? 15.647 -5.795 -4.885 1.00 91.75 187 GLY A C 1
ATOM 1318 O O . GLY A 1 187 ? 15.835 -4.590 -4.741 1.00 91.75 187 GLY A O 1
ATOM 1319 N N . CYS A 1 188 ? 14.465 -6.289 -5.242 1.00 93.81 188 CYS A N 1
ATOM 1320 C CA . CYS A 1 188 ? 13.237 -5.506 -5.292 1.00 93.81 188 CYS A CA 1
ATOM 1321 C C . CYS A 1 188 ? 12.900 -4.916 -3.914 1.00 93.81 188 CYS A C 1
ATOM 1323 O O . CYS A 1 188 ? 13.286 -5.469 -2.885 1.00 93.81 188 CYS A O 1
ATOM 1325 N N . ARG A 1 189 ? 12.173 -3.792 -3.899 1.00 88.81 189 ARG A N 1
ATOM 1326 C CA . ARG A 1 189 ? 11.893 -2.987 -2.694 1.00 88.81 189 ARG A CA 1
ATOM 1327 C C . ARG A 1 189 ? 10.455 -3.076 -2.198 1.00 88.81 189 ARG A C 1
ATOM 1329 O O . ARG A 1 189 ? 10.195 -2.988 -0.996 1.00 88.81 189 ARG A O 1
ATOM 1336 N N . TYR A 1 190 ? 9.509 -3.150 -3.123 1.00 91.25 190 TYR A N 1
ATOM 1337 C CA . TYR A 1 190 ? 8.087 -3.220 -2.816 1.00 91.25 190 TYR A CA 1
ATOM 1338 C C . TYR A 1 190 ? 7.351 -3.991 -3.899 1.00 91.25 190 TYR A C 1
ATOM 1340 O O . TYR A 1 190 ? 7.803 -4.052 -5.045 1.00 91.25 190 TYR A O 1
ATOM 1348 N N . TYR A 1 191 ? 6.204 -4.540 -3.525 1.00 94.06 191 TYR A N 1
ATOM 1349 C CA . TYR A 1 191 ? 5.238 -5.104 -4.450 1.00 94.06 191 TYR A CA 1
ATOM 1350 C C . TYR A 1 191 ? 3.851 -4.551 -4.142 1.00 94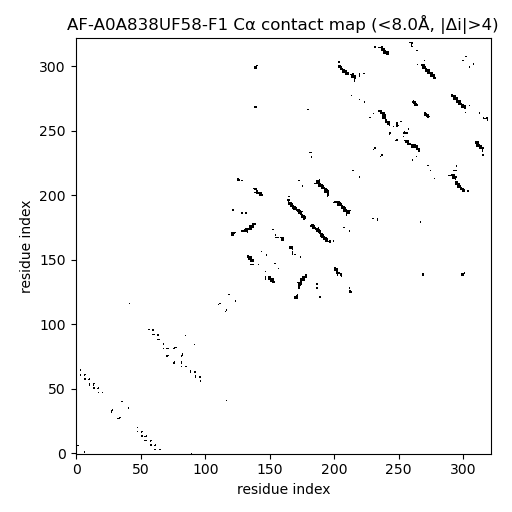.06 191 TYR A C 1
ATOM 1352 O O . TYR A 1 191 ? 3.490 -4.315 -2.988 1.00 94.06 191 TYR A O 1
ATOM 1360 N N . TYR A 1 192 ? 3.077 -4.360 -5.199 1.00 93.06 192 TYR A N 1
ATOM 1361 C CA . TYR A 1 192 ? 1.660 -4.054 -5.148 1.00 93.06 192 TYR A CA 1
ATOM 1362 C C . TYR A 1 192 ? 0.959 -4.958 -6.153 1.00 93.06 192 TYR A C 1
ATOM 1364 O O . TYR A 1 192 ? 1.288 -4.933 -7.338 1.00 93.06 192 TYR A O 1
ATOM 1372 N N . ILE A 1 193 ? 0.032 -5.780 -5.679 1.00 95.25 193 ILE A N 1
ATOM 1373 C CA . ILE A 1 193 ? -0.670 -6.771 -6.490 1.00 95.25 193 ILE A CA 1
ATOM 1374 C C . ILE A 1 193 ? -2.160 -6.498 -6.365 1.00 95.25 193 ILE A C 1
ATOM 1376 O O . ILE A 1 193 ? -2.722 -6.574 -5.268 1.00 95.25 193 ILE A O 1
ATOM 1380 N N . SER A 1 194 ? -2.788 -6.171 -7.490 1.00 93.31 194 SER A N 1
ATOM 1381 C CA . SER A 1 194 ? -4.233 -6.014 -7.592 1.00 93.31 194 SER A CA 1
ATOM 1382 C C . SER A 1 194 ? -4.878 -7.314 -8.059 1.00 93.31 194 SER A C 1
ATOM 1384 O O . SER A 1 194 ? -4.281 -8.122 -8.774 1.00 93.31 194 SER A O 1
ATOM 1386 N N . THR A 1 195 ? -6.129 -7.510 -7.661 1.00 93.38 195 THR A N 1
ATOM 1387 C CA . THR A 1 195 ? -6.961 -8.638 -8.090 1.00 93.38 195 THR A CA 1
ATOM 1388 C C . THR A 1 195 ? -8.200 -8.133 -8.810 1.00 93.38 195 THR A C 1
ATOM 1390 O O . THR A 1 195 ? -8.618 -6.988 -8.608 1.00 93.38 195 THR A O 1
ATOM 1393 N N . TRP A 1 196 ? -8.804 -8.969 -9.655 1.00 91.00 196 TRP A N 1
ATOM 1394 C CA . TRP A 1 196 ? -10.040 -8.577 -10.326 1.00 91.00 196 TRP A CA 1
ATOM 1395 C C . TRP A 1 196 ? -11.175 -8.408 -9.313 1.00 91.00 196 TRP A C 1
ATOM 1397 O O . TRP A 1 196 ? -11.371 -9.217 -8.409 1.00 91.00 196 TRP A O 1
ATOM 1407 N N . THR A 1 197 ? -12.011 -7.387 -9.506 1.00 88.12 197 THR A N 1
ATOM 1408 C CA . THR A 1 197 ? -13.159 -7.138 -8.618 1.00 88.12 197 THR A CA 1
ATOM 1409 C C . THR A 1 197 ? -14.134 -8.320 -8.578 1.00 88.12 197 THR A C 1
ATOM 1411 O O . THR A 1 197 ? -14.695 -8.604 -7.519 1.00 88.12 197 THR A O 1
ATOM 1414 N N . LYS A 1 198 ? -14.322 -8.998 -9.722 1.00 89.38 198 LYS A N 1
ATOM 1415 C CA . LYS A 1 198 ? -15.235 -10.144 -9.892 1.00 89.38 198 LYS A CA 1
ATOM 1416 C C . LYS A 1 198 ? -14.599 -11.498 -9.554 1.00 89.38 198 LYS A C 1
ATOM 1418 O O . LYS A 1 198 ? -15.332 -12.427 -9.245 1.00 89.38 198 LYS A O 1
ATOM 1423 N N . ASP A 1 199 ? -13.271 -11.595 -9.590 1.00 91.75 199 ASP A N 1
ATOM 1424 C CA . ASP A 1 199 ? -12.508 -12.789 -9.210 1.00 91.75 199 ASP A CA 1
ATOM 1425 C C . ASP A 1 199 ? -11.326 -12.358 -8.331 1.00 91.75 199 ASP A C 1
ATOM 1427 O O . ASP A 1 199 ? -10.204 -12.123 -8.786 1.00 91.75 199 ASP A O 1
ATOM 1431 N N . ARG A 1 200 ? -11.635 -12.192 -7.043 1.00 90.25 200 ARG A N 1
ATOM 1432 C CA . ARG A 1 200 ? -10.732 -11.632 -6.027 1.00 90.25 200 ARG A CA 1
ATOM 1433 C C . ARG A 1 200 ? -9.565 -12.545 -5.670 1.00 90.25 200 ARG A C 1
ATOM 1435 O O . ARG A 1 200 ? -8.673 -12.116 -4.942 1.00 90.25 200 ARG A O 1
ATOM 1442 N N . ASP A 1 201 ? -9.575 -13.780 -6.155 1.00 92.06 201 ASP A N 1
ATOM 1443 C CA . ASP A 1 201 ? -8.503 -14.735 -5.912 1.00 92.06 201 ASP A CA 1
ATOM 1444 C C . ASP A 1 201 ? -7.494 -14.767 -7.056 1.00 92.06 201 ASP A C 1
ATOM 1446 O O . ASP A 1 201 ? -6.485 -15.461 -6.938 1.00 92.06 201 ASP A O 1
ATOM 1450 N N . ARG A 1 202 ? -7.712 -14.006 -8.135 1.00 95.12 202 ARG A N 1
ATOM 1451 C CA . ARG A 1 202 ? -6.802 -13.939 -9.275 1.00 95.12 202 ARG A CA 1
ATOM 1452 C C . ARG A 1 202 ? -6.172 -12.567 -9.459 1.00 95.12 202 ARG A C 1
ATOM 1454 O O . ARG A 1 202 ? -6.822 -11.532 -9.328 1.00 95.12 202 ARG A O 1
ATOM 1461 N N . ILE A 1 203 ? -4.890 -12.583 -9.805 1.00 96.38 203 ILE A N 1
ATOM 1462 C CA . ILE A 1 203 ? -4.062 -11.394 -9.998 1.00 96.38 203 ILE A CA 1
ATOM 1463 C C . ILE A 1 203 ? -4.428 -10.713 -11.315 1.00 96.38 203 ILE A C 1
ATOM 1465 O O . ILE A 1 203 ? -4.277 -11.313 -12.375 1.00 96.38 203 ILE A O 1
ATOM 1469 N N . GLN A 1 204 ? -4.838 -9.451 -11.245 1.00 95.94 204 GLN A N 1
ATOM 1470 C CA . GLN A 1 204 ? -5.087 -8.616 -12.420 1.00 95.94 204 GLN A CA 1
ATOM 1471 C C . GLN A 1 204 ? -3.798 -7.929 -12.880 1.00 95.94 204 GLN A C 1
ATOM 1473 O O . GLN A 1 204 ? -3.423 -8.002 -14.049 1.00 95.94 204 GLN A O 1
ATOM 1478 N N . GLY A 1 205 ? -3.115 -7.264 -11.947 1.00 96.44 205 GLY A N 1
ATOM 1479 C CA . GLY A 1 205 ? -1.930 -6.468 -12.226 1.00 96.44 205 GLY A CA 1
ATOM 1480 C C . GLY A 1 205 ? -0.916 -6.551 -11.094 1.00 96.44 205 GLY A C 1
ATOM 1481 O O . GLY A 1 205 ? -1.255 -6.792 -9.933 1.00 96.44 205 GLY A O 1
ATOM 1482 N N . ILE A 1 206 ? 0.350 -6.366 -11.444 1.00 97.69 206 ILE A N 1
ATOM 1483 C CA . ILE A 1 206 ? 1.477 -6.409 -10.511 1.00 97.69 206 ILE A CA 1
ATOM 1484 C C . ILE A 1 206 ? 2.322 -5.162 -10.743 1.00 97.69 206 ILE A C 1
ATOM 1486 O O . ILE A 1 206 ? 2.643 -4.850 -11.879 1.00 97.69 206 ILE A O 1
ATOM 1490 N N . SER A 1 207 ? 2.739 -4.482 -9.681 1.00 96.88 207 SER A N 1
ATOM 1491 C CA . SER A 1 207 ? 3.730 -3.406 -9.723 1.00 96.88 207 SER A CA 1
ATOM 1492 C C . SER A 1 207 ? 4.863 -3.722 -8.749 1.00 96.88 207 SER A C 1
ATOM 1494 O O . SER A 1 207 ? 4.631 -3.804 -7.541 1.00 96.88 207 SER A O 1
ATOM 1496 N N . ILE A 1 208 ? 6.089 -3.855 -9.256 1.00 96.94 208 ILE A N 1
ATOM 1497 C CA . ILE A 1 208 ? 7.286 -4.196 -8.474 1.00 96.94 208 ILE A CA 1
ATOM 1498 C C . ILE A 1 208 ? 8.315 -3.077 -8.576 1.00 96.94 208 ILE A C 1
ATOM 1500 O O . ILE A 1 208 ? 8.787 -2.774 -9.668 1.00 96.94 208 ILE A O 1
ATOM 1504 N N . GLY A 1 209 ? 8.724 -2.506 -7.442 1.00 95.50 209 GLY A N 1
ATOM 1505 C CA . GLY A 1 209 ? 9.886 -1.616 -7.391 1.00 95.50 209 GLY A CA 1
ATOM 1506 C C . GLY A 1 209 ? 11.175 -2.418 -7.522 1.00 95.50 209 GLY A C 1
ATOM 1507 O O . GLY A 1 209 ? 11.532 -3.134 -6.588 1.00 95.50 209 GLY A O 1
ATOM 1508 N N . THR A 1 210 ? 11.873 -2.305 -8.651 1.00 94.44 210 THR A N 1
ATOM 1509 C CA . THR A 1 210 ? 13.045 -3.133 -8.994 1.00 94.44 210 THR A CA 1
ATOM 1510 C C . THR A 1 210 ? 14.365 -2.573 -8.473 1.00 94.44 210 THR A C 1
ATOM 1512 O O . THR A 1 210 ? 15.382 -3.258 -8.530 1.00 94.44 210 THR A O 1
ATOM 1515 N N . ALA A 1 211 ? 14.360 -1.346 -7.945 1.00 87.75 211 ALA A N 1
ATOM 1516 C CA . ALA A 1 211 ? 15.527 -0.719 -7.340 1.00 87.75 211 ALA A CA 1
ATOM 1517 C C . ALA A 1 211 ? 15.399 -0.689 -5.799 1.00 87.75 211 ALA A C 1
ATOM 1519 O O . ALA A 1 211 ? 14.447 -0.091 -5.282 1.00 87.75 211 ALA A O 1
ATOM 1520 N N . PRO A 1 212 ? 16.352 -1.277 -5.041 1.00 80.31 212 PRO A N 1
ATOM 1521 C CA . PRO A 1 212 ? 16.315 -1.269 -3.573 1.00 80.31 212 PRO A CA 1
ATOM 1522 C C . PRO A 1 212 ? 16.529 0.136 -3.004 1.00 80.31 212 PRO A C 1
ATOM 1524 O O . PRO A 1 212 ? 15.950 0.496 -1.980 1.00 80.31 212 PRO A O 1
ATOM 1527 N N . ARG A 1 213 ? 17.318 0.943 -3.716 1.00 84.19 213 ARG A N 1
ATOM 1528 C CA . ARG A 1 213 ? 17.644 2.331 -3.398 1.00 84.19 213 ARG A CA 1
ATOM 1529 C C . ARG A 1 213 ? 17.133 3.265 -4.482 1.00 84.19 213 ARG A C 1
ATOM 1531 O O . ARG A 1 213 ? 16.817 2.839 -5.593 1.00 84.19 213 ARG A O 1
ATOM 1538 N N . LYS A 1 214 ? 17.078 4.547 -4.150 1.00 88.00 214 LYS A N 1
ATOM 1539 C CA . LYS A 1 214 ? 16.832 5.585 -5.142 1.00 88.00 214 LYS A CA 1
ATOM 1540 C C . LYS A 1 214 ? 18.038 5.696 -6.086 1.00 88.00 214 LYS A C 1
ATOM 1542 O O . LYS A 1 214 ? 19.167 5.412 -5.690 1.00 88.00 214 LYS A O 1
ATOM 1547 N N . LEU A 1 215 ? 17.778 6.052 -7.336 1.00 88.12 215 LEU A N 1
ATOM 1548 C CA . LEU A 1 215 ? 18.763 6.113 -8.411 1.00 88.12 215 LEU A CA 1
ATOM 1549 C C . LEU A 1 215 ? 18.902 7.549 -8.912 1.00 88.12 215 LEU A C 1
ATOM 1551 O O . LEU A 1 215 ? 17.907 8.265 -9.037 1.00 88.12 215 LEU A O 1
ATOM 1555 N N . THR A 1 216 ? 20.119 7.954 -9.260 1.00 89.25 216 THR A N 1
ATOM 1556 C CA . THR A 1 216 ? 20.313 9.121 -10.131 1.00 89.25 216 THR A CA 1
ATOM 1557 C C . THR A 1 216 ? 19.808 8.806 -11.538 1.00 89.25 216 THR A C 1
ATOM 1559 O O . THR A 1 216 ? 19.580 7.644 -11.884 1.00 89.25 216 THR A O 1
ATOM 1562 N N . ARG A 1 217 ? 19.668 9.825 -12.393 1.00 87.56 217 ARG A N 1
ATOM 1563 C CA . ARG A 1 217 ? 19.230 9.602 -13.778 1.00 87.56 217 ARG A CA 1
ATOM 1564 C C . ARG A 1 217 ? 20.153 8.643 -14.541 1.00 87.56 217 ARG A C 1
ATOM 1566 O O . ARG A 1 217 ? 19.671 7.686 -15.131 1.00 87.56 217 ARG A O 1
ATOM 1573 N N . VAL A 1 218 ? 21.467 8.840 -14.434 1.00 89.19 218 VAL A N 1
ATOM 1574 C CA . VAL A 1 218 ? 22.475 7.978 -15.077 1.00 89.19 218 VAL A CA 1
ATOM 1575 C C . VAL A 1 218 ? 22.379 6.531 -14.579 1.00 89.19 218 VAL A C 1
ATOM 1577 O O . VAL A 1 218 ? 22.468 5.591 -15.362 1.00 89.19 218 VAL A O 1
ATOM 1580 N N . GLN A 1 219 ? 22.165 6.336 -13.273 1.00 91.19 219 GLN A N 1
ATOM 1581 C CA . GLN A 1 219 ? 21.996 5.000 -12.699 1.00 91.19 219 GLN A CA 1
ATOM 1582 C C . GLN A 1 219 ? 20.696 4.330 -13.154 1.00 91.19 219 GLN A C 1
ATOM 1584 O O . GLN A 1 219 ? 20.679 3.118 -13.349 1.00 91.19 219 GLN A O 1
ATOM 1589 N N . LEU A 1 220 ? 19.619 5.104 -13.304 1.00 92.69 220 LEU A N 1
ATOM 1590 C CA . LEU A 1 220 ? 18.346 4.621 -13.824 1.00 92.69 220 LEU A CA 1
ATOM 1591 C C . LEU A 1 220 ? 18.486 4.163 -15.278 1.00 92.69 220 LEU A C 1
ATOM 1593 O O . LEU A 1 220 ? 18.075 3.051 -15.583 1.00 92.69 220 LEU A O 1
ATOM 1597 N N . ASP A 1 221 ? 19.100 4.973 -16.142 1.00 91.75 221 ASP A N 1
ATOM 1598 C CA . ASP A 1 221 ? 19.277 4.629 -17.557 1.00 91.75 221 ASP A CA 1
ATOM 1599 C C . ASP A 1 221 ? 20.126 3.346 -17.707 1.00 91.75 221 ASP A C 1
ATOM 1601 O O . ASP A 1 221 ? 19.739 2.416 -18.413 1.00 91.75 221 ASP A O 1
ATOM 1605 N N . ALA A 1 222 ? 21.210 3.214 -16.930 1.00 91.75 222 ALA A N 1
ATOM 1606 C CA . ALA A 1 222 ? 22.014 1.988 -16.897 1.00 91.75 222 ALA A CA 1
ATOM 1607 C C . ALA A 1 222 ? 21.235 0.765 -16.365 1.00 91.75 222 ALA A C 1
ATOM 1609 O O . ALA A 1 222 ? 21.412 -0.358 -16.849 1.00 91.75 222 ALA A O 1
ATOM 1610 N N . ALA A 1 223 ? 20.372 0.959 -15.362 1.00 92.69 223 ALA A N 1
ATOM 1611 C CA . ALA A 1 223 ? 19.514 -0.102 -14.842 1.00 92.69 223 ALA A CA 1
ATOM 1612 C C . ALA A 1 223 ? 18.447 -0.524 -15.864 1.00 92.69 223 ALA A C 1
ATOM 1614 O O . ALA A 1 223 ? 18.151 -1.717 -15.970 1.00 92.69 223 ALA A O 1
ATOM 1615 N N . ASP A 1 224 ? 17.881 0.424 -16.614 1.00 95.00 224 ASP A N 1
ATOM 1616 C CA . ASP A 1 224 ? 16.931 0.162 -17.695 1.00 95.00 224 ASP A CA 1
ATOM 1617 C C . ASP A 1 224 ? 17.593 -0.676 -18.788 1.00 95.00 224 ASP A C 1
ATOM 1619 O O . ASP A 1 224 ? 17.078 -1.737 -19.139 1.00 95.00 224 ASP A O 1
ATOM 1623 N N . ASP A 1 225 ? 18.771 -0.276 -19.267 1.00 94.44 225 ASP A N 1
ATOM 1624 C CA . ASP A 1 225 ? 19.492 -1.010 -20.311 1.00 94.44 225 ASP A CA 1
ATOM 1625 C C . ASP A 1 225 ? 19.831 -2.442 -19.887 1.00 94.44 225 ASP A C 1
ATOM 1627 O O . ASP A 1 225 ? 19.630 -3.390 -20.654 1.00 94.44 225 ASP A O 1
ATOM 1631 N N . ALA A 1 226 ? 20.243 -2.634 -18.631 1.00 93.69 226 ALA A N 1
ATOM 1632 C CA . ALA A 1 226 ? 20.478 -3.964 -18.080 1.00 93.69 226 ALA A CA 1
ATOM 1633 C C . ALA A 1 226 ? 19.196 -4.818 -18.028 1.00 93.69 226 ALA A C 1
ATOM 1635 O O . ALA A 1 226 ? 19.250 -6.027 -18.268 1.00 93.69 226 ALA A O 1
ATOM 1636 N N . VAL A 1 227 ? 18.038 -4.224 -17.716 1.00 95.56 227 VAL A N 1
ATOM 1637 C CA . VAL A 1 227 ? 16.742 -4.925 -17.744 1.00 95.56 227 VAL A CA 1
ATOM 1638 C C . VAL A 1 227 ? 16.361 -5.291 -19.178 1.00 95.56 227 VAL A C 1
ATOM 1640 O O . VAL A 1 227 ? 16.032 -6.451 -19.426 1.00 95.56 227 VAL A O 1
ATOM 1643 N N . ARG A 1 228 ? 16.456 -4.350 -20.126 1.00 96.62 228 ARG A N 1
ATOM 1644 C CA . ARG A 1 228 ? 16.135 -4.575 -21.546 1.00 96.62 228 ARG A CA 1
ATOM 1645 C C . ARG A 1 228 ? 16.984 -5.696 -22.141 1.00 96.62 228 ARG A C 1
ATOM 1647 O O . ARG A 1 228 ? 16.447 -6.576 -22.807 1.00 96.62 228 ARG A O 1
ATOM 1654 N N . ALA A 1 229 ? 18.284 -5.715 -21.840 1.00 95.25 229 ALA A N 1
ATOM 1655 C CA . ALA A 1 229 ? 19.189 -6.773 -22.283 1.00 95.25 229 ALA A CA 1
ATOM 1656 C C . ALA A 1 229 ? 18.771 -8.156 -21.753 1.00 95.25 229 ALA A C 1
ATOM 1658 O O . ALA A 1 229 ? 18.731 -9.119 -22.518 1.00 95.25 229 ALA A O 1
ATOM 1659 N N . ARG A 1 230 ? 18.401 -8.262 -20.467 1.00 96.25 230 ARG A N 1
ATOM 1660 C CA . ARG A 1 230 ? 17.920 -9.528 -19.880 1.00 96.25 230 ARG A CA 1
ATOM 1661 C C . ARG A 1 230 ? 16.588 -9.983 -20.474 1.00 96.25 230 ARG A C 1
ATOM 1663 O O . ARG A 1 230 ? 16.430 -11.168 -20.737 1.00 96.25 230 ARG A O 1
ATOM 1670 N N . LEU A 1 231 ? 15.649 -9.060 -20.686 1.00 97.44 231 LEU A N 1
ATOM 1671 C CA . LEU A 1 231 ? 14.352 -9.363 -21.299 1.00 97.44 231 LEU A CA 1
ATOM 1672 C C . LEU A 1 231 ? 14.530 -9.866 -22.736 1.00 97.44 231 LEU A C 1
ATOM 1674 O O . LEU A 1 231 ? 13.984 -10.908 -23.091 1.00 97.44 231 LEU A O 1
ATOM 1678 N N . ALA A 1 232 ? 15.350 -9.180 -23.534 1.00 97.19 232 ALA A N 1
ATOM 1679 C CA . ALA A 1 232 ? 15.667 -9.605 -24.893 1.00 97.19 232 ALA A CA 1
ATOM 1680 C C . ALA A 1 232 ? 16.342 -10.989 -24.921 1.00 97.19 232 ALA A C 1
ATOM 1682 O O . ALA A 1 232 ? 15.946 -11.842 -25.713 1.00 97.19 232 ALA A O 1
ATOM 1683 N N . ALA A 1 233 ? 17.306 -11.241 -24.026 1.00 96.56 233 ALA A N 1
ATOM 1684 C CA . ALA A 1 233 ? 17.981 -12.537 -23.915 1.00 96.56 233 ALA A CA 1
ATOM 1685 C C . ALA A 1 233 ? 17.034 -13.682 -23.507 1.00 96.56 233 ALA A C 1
ATOM 1687 O O . ALA A 1 233 ? 17.224 -14.816 -23.934 1.00 96.56 233 ALA A O 1
ATOM 1688 N N . ASP A 1 234 ? 15.997 -13.387 -22.719 1.00 97.75 234 ASP A N 1
ATOM 1689 C CA . ASP A 1 234 ? 14.946 -14.338 -22.337 1.00 97.75 234 ASP A CA 1
ATOM 1690 C C . ASP A 1 234 ? 13.823 -14.458 -23.396 1.00 97.75 234 ASP A C 1
ATOM 1692 O O . ASP A 1 234 ? 12.833 -15.163 -23.193 1.00 97.75 234 ASP A O 1
ATOM 1696 N N . GLY A 1 235 ? 13.952 -13.790 -24.547 1.00 97.62 235 GLY A N 1
ATOM 1697 C CA . GLY A 1 235 ? 13.009 -13.904 -25.663 1.00 97.62 235 GLY A CA 1
ATOM 1698 C C . GLY A 1 235 ? 11.737 -13.066 -25.519 1.00 97.62 235 GLY A C 1
ATOM 1699 O O . GLY A 1 235 ? 10.747 -13.340 -26.196 1.00 97.62 235 GLY A O 1
ATOM 1700 N N . TRP A 1 236 ? 11.735 -12.045 -24.659 1.00 98.38 236 TRP A N 1
ATOM 1701 C CA . TRP A 1 236 ? 10.644 -11.072 -24.631 1.00 98.38 236 TRP A CA 1
ATOM 1702 C C . TRP A 1 236 ? 10.662 -10.217 -25.899 1.00 98.38 236 TRP A C 1
ATOM 1704 O O . TRP A 1 236 ? 11.713 -9.752 -26.346 1.00 98.38 236 TRP A O 1
ATOM 1714 N N . LEU A 1 237 ? 9.481 -9.957 -26.458 1.00 98.31 237 LEU A N 1
ATOM 1715 C CA . LEU A 1 237 ? 9.325 -9.080 -27.613 1.00 98.31 237 LEU A CA 1
ATOM 1716 C C . LEU A 1 237 ? 9.184 -7.632 -27.143 1.00 98.31 237 LEU A C 1
ATOM 1718 O O . LEU A 1 237 ? 8.328 -7.337 -26.311 1.00 98.31 237 LEU A O 1
ATOM 1722 N N . ALA A 1 238 ? 9.986 -6.725 -27.695 1.00 97.94 238 ALA A N 1
ATOM 1723 C CA . ALA A 1 238 ? 9.891 -5.300 -27.419 1.00 97.94 238 ALA A CA 1
ATOM 1724 C C . ALA A 1 238 ? 8.722 -4.680 -28.193 1.00 97.94 238 ALA A C 1
ATOM 1726 O O . ALA A 1 238 ? 8.585 -4.850 -29.408 1.00 97.94 238 ALA A O 1
ATOM 1727 N N . GLY A 1 239 ? 7.882 -3.950 -27.471 1.00 96.75 239 GLY A N 1
ATOM 1728 C CA . GLY A 1 239 ? 6.820 -3.118 -28.005 1.00 96.75 239 GLY A CA 1
ATOM 1729 C C . GLY A 1 239 ? 7.353 -1.765 -28.468 1.00 96.75 239 GLY A C 1
ATOM 1730 O O . GLY A 1 239 ? 8.187 -1.156 -27.797 1.00 96.75 239 GLY A O 1
ATOM 1731 N N . HIS A 1 240 ? 6.829 -1.281 -29.587 1.00 95.00 240 HIS A N 1
ATOM 1732 C CA . HIS A 1 240 ? 6.903 0.120 -29.999 1.00 95.00 240 HIS A CA 1
ATOM 1733 C C . HIS A 1 240 ? 5.520 0.598 -30.430 1.00 95.00 240 HIS A C 1
ATOM 1735 O O . HIS A 1 240 ? 4.737 -0.175 -30.993 1.00 95.00 240 HIS A O 1
ATOM 1741 N N . GLU A 1 241 ? 5.221 1.868 -30.171 1.00 93.25 241 GLU A N 1
ATOM 1742 C CA . GLU A 1 241 ? 4.000 2.489 -30.681 1.00 93.25 241 GLU A CA 1
ATOM 1743 C C . GLU A 1 241 ? 4.091 2.647 -32.200 1.00 93.25 241 GLU A C 1
ATOM 1745 O O . GLU A 1 241 ? 5.147 2.986 -32.740 1.00 93.25 241 GLU A O 1
ATOM 1750 N N . VAL A 1 242 ? 2.986 2.380 -32.894 1.00 92.06 242 VAL A N 1
ATOM 1751 C CA . VAL A 1 242 ? 2.870 2.620 -34.336 1.00 92.06 242 VAL A CA 1
ATOM 1752 C C . VAL A 1 242 ? 1.962 3.812 -34.562 1.00 92.06 242 VAL A C 1
ATOM 1754 O O . VAL A 1 242 ? 0.772 3.736 -34.255 1.00 92.06 242 VAL A O 1
ATOM 1757 N N . TYR A 1 243 ? 2.527 4.867 -35.147 1.00 91.75 243 TYR A N 1
ATOM 1758 C CA . TYR A 1 243 ? 1.808 6.105 -35.418 1.00 91.75 243 TYR A CA 1
ATOM 1759 C C . TYR A 1 243 ? 1.083 6.007 -36.759 1.00 91.75 243 TYR A C 1
ATOM 1761 O O . TYR A 1 243 ? 1.698 5.982 -37.835 1.00 91.75 243 TYR A O 1
ATOM 1769 N N . ARG A 1 244 ? -0.239 5.830 -36.688 1.00 89.06 244 ARG A N 1
ATOM 1770 C CA . ARG A 1 244 ? -1.030 5.324 -37.822 1.00 89.06 244 ARG A CA 1
ATOM 1771 C C . ARG A 1 244 ? -1.301 6.395 -38.870 1.00 89.06 244 ARG A C 1
ATOM 1773 O O . ARG A 1 244 ? -1.163 6.109 -40.059 1.00 89.06 244 ARG A O 1
ATOM 1780 N N . ASP A 1 245 ? -1.633 7.601 -38.437 1.00 92.69 245 ASP A N 1
ATOM 1781 C CA . ASP A 1 245 ? -1.979 8.728 -39.299 1.00 92.69 245 ASP A CA 1
ATOM 1782 C C . ASP A 1 245 ? -0.935 9.857 -39.223 1.00 92.69 245 ASP A C 1
ATOM 1784 O O . ASP A 1 245 ? 0.000 9.829 -38.421 1.00 92.69 245 ASP A O 1
ATOM 1788 N N . GLU A 1 246 ? -1.039 10.824 -40.135 1.00 92.25 246 GLU A N 1
ATOM 1789 C CA . GLU A 1 246 ? -0.104 11.952 -40.208 1.00 92.25 246 GLU A CA 1
ATOM 1790 C C . GLU A 1 246 ? -0.197 12.879 -38.996 1.00 92.25 246 GLU A C 1
ATOM 1792 O O . GLU A 1 246 ? 0.799 13.500 -38.629 1.00 92.25 246 GLU A O 1
ATOM 1797 N N . GLU A 1 247 ? -1.367 12.965 -38.363 1.00 92.81 247 GLU A N 1
ATOM 1798 C CA . GLU A 1 247 ? -1.565 13.793 -37.180 1.00 92.81 247 GLU A CA 1
ATOM 1799 C C . GLU A 1 247 ? -0.799 13.222 -35.982 1.00 92.81 247 GLU A C 1
ATOM 1801 O O . GLU A 1 247 ? -0.034 13.951 -35.350 1.00 92.81 247 GLU A O 1
ATOM 1806 N N . ASP A 1 248 ? -0.914 11.917 -35.742 1.00 89.62 248 ASP A N 1
ATOM 1807 C CA . ASP A 1 248 ? -0.183 11.169 -34.719 1.00 89.62 248 ASP A CA 1
ATOM 1808 C C . ASP A 1 248 ? 1.331 11.269 -34.962 1.00 89.62 248 ASP A C 1
ATOM 1810 O O . ASP A 1 248 ? 2.104 11.641 -34.078 1.00 89.62 248 ASP A O 1
ATOM 1814 N N . ARG A 1 249 ? 1.776 11.094 -36.215 1.00 92.12 249 ARG A N 1
ATOM 1815 C CA . ARG A 1 249 ? 3.188 11.317 -36.568 1.00 92.12 249 ARG A CA 1
ATOM 1816 C C . ARG A 1 249 ? 3.622 12.750 -36.290 1.00 92.12 249 ARG A C 1
ATOM 1818 O O . ARG A 1 249 ? 4.705 12.947 -35.750 1.00 92.12 249 ARG A O 1
ATOM 1825 N N . ARG A 1 250 ? 2.807 13.757 -36.618 1.00 93.25 250 ARG A N 1
ATOM 1826 C CA . ARG A 1 250 ? 3.124 15.173 -36.369 1.00 93.25 250 ARG A CA 1
ATOM 1827 C C . ARG A 1 250 ? 3.251 15.469 -34.873 1.00 93.25 250 ARG A C 1
ATOM 1829 O O . ARG A 1 250 ? 4.185 16.170 -34.489 1.00 93.25 250 ARG A O 1
ATOM 1836 N N . LEU A 1 251 ? 2.374 14.908 -34.038 1.00 91.62 251 LEU A N 1
ATOM 1837 C CA . LEU A 1 251 ? 2.473 15.001 -32.573 1.00 91.62 251 LEU A CA 1
ATOM 1838 C C . LEU A 1 251 ? 3.774 14.381 -32.044 1.00 91.62 251 LEU A C 1
ATOM 1840 O O . LEU A 1 251 ? 4.316 14.836 -31.039 1.00 91.62 251 LEU A O 1
ATOM 1844 N N . HIS A 1 252 ? 4.312 13.401 -32.767 1.00 89.81 252 HIS A N 1
ATOM 1845 C CA . HIS A 1 252 ? 5.559 12.711 -32.458 1.00 89.81 252 HIS A CA 1
ATOM 1846 C C . HIS A 1 252 ? 6.741 13.136 -33.349 1.00 89.81 252 HIS A C 1
ATOM 1848 O O . HIS A 1 252 ? 7.656 12.350 -33.600 1.00 89.81 252 HIS A O 1
ATOM 1854 N N . GLY A 1 253 ? 6.752 14.388 -33.825 1.00 91.38 253 GLY A N 1
ATOM 1855 C CA . GLY A 1 253 ? 7.902 14.975 -34.529 1.00 91.38 253 GLY A CA 1
ATOM 1856 C C . GLY A 1 253 ? 8.188 14.366 -35.906 1.00 91.38 253 GLY A C 1
ATOM 1857 O O . GLY A 1 253 ? 9.326 14.372 -36.364 1.00 91.38 253 GLY A O 1
ATOM 1858 N N . GLY A 1 254 ? 7.172 13.801 -36.555 1.00 90.19 254 GLY A N 1
ATOM 1859 C CA . GLY A 1 254 ? 7.271 13.119 -37.845 1.00 90.19 254 GLY A CA 1
ATOM 1860 C C . GLY A 1 254 ? 7.796 11.684 -37.760 1.00 90.19 254 GLY A C 1
ATOM 1861 O O . GLY A 1 254 ? 7.935 11.033 -38.797 1.00 90.19 254 GLY A O 1
ATOM 1862 N N . ALA A 1 255 ? 8.079 11.164 -36.560 1.00 88.25 255 ALA A N 1
ATOM 1863 C CA . ALA A 1 255 ? 8.501 9.780 -36.395 1.00 88.25 255 ALA A CA 1
ATOM 1864 C C . ALA A 1 255 ? 7.413 8.826 -36.913 1.00 88.25 255 ALA A C 1
ATOM 1866 O O . ALA A 1 255 ? 6.227 9.089 -36.761 1.00 88.25 255 ALA A O 1
ATOM 1867 N N . ALA A 1 256 ? 7.806 7.702 -37.517 1.00 87.50 256 ALA A N 1
ATOM 1868 C CA . ALA A 1 256 ? 6.861 6.674 -37.976 1.00 87.50 256 ALA A CA 1
ATOM 1869 C C . ALA A 1 256 ? 6.501 5.657 -36.875 1.00 87.50 256 ALA A C 1
ATOM 1871 O O . ALA A 1 256 ? 5.513 4.930 -36.983 1.00 87.50 256 ALA A O 1
ATOM 1872 N N . ARG A 1 257 ? 7.325 5.581 -35.825 1.00 89.62 257 ARG A N 1
ATOM 1873 C CA . ARG A 1 257 ? 7.168 4.670 -34.690 1.00 89.62 257 ARG A CA 1
ATOM 1874 C C . ARG A 1 257 ? 7.787 5.256 -33.427 1.00 89.62 257 ARG A C 1
ATOM 1876 O O . ARG A 1 257 ? 8.718 6.056 -33.516 1.00 89.62 257 ARG A O 1
ATOM 1883 N N . GLY A 1 258 ? 7.276 4.840 -32.275 1.00 88.88 258 GLY A N 1
ATOM 1884 C CA . GLY A 1 258 ? 7.785 5.236 -30.967 1.00 88.88 258 GLY A CA 1
ATOM 1885 C C . GLY A 1 258 ? 9.068 4.509 -30.554 1.00 88.88 258 GLY A C 1
ATOM 1886 O O . GLY A 1 258 ? 9.527 3.603 -31.257 1.00 88.88 258 GLY A O 1
ATOM 1887 N N . PRO A 1 259 ? 9.654 4.900 -29.409 1.00 89.88 259 PRO A N 1
ATOM 1888 C CA . PRO A 1 259 ? 10.831 4.239 -28.858 1.00 89.88 259 PRO A CA 1
ATOM 1889 C C . PRO A 1 259 ? 10.535 2.776 -28.493 1.00 89.88 259 PRO A C 1
ATOM 1891 O O . PRO A 1 259 ? 9.438 2.436 -28.045 1.00 89.88 259 PRO A O 1
ATOM 1894 N N . GLU A 1 260 ? 11.531 1.909 -28.674 1.00 91.19 260 GLU A N 1
ATOM 1895 C CA . GLU A 1 260 ? 11.470 0.494 -28.293 1.00 91.19 260 GLU A CA 1
ATOM 1896 C C . GLU A 1 260 ? 11.907 0.293 -26.831 1.00 91.19 260 GLU A C 1
ATOM 1898 O O . GLU A 1 260 ? 12.696 1.057 -26.278 1.00 91.19 260 GLU A O 1
ATOM 1903 N N . GLY A 1 261 ? 11.427 -0.783 -26.203 1.00 89.06 261 GLY A N 1
ATOM 1904 C CA . GLY A 1 261 ? 11.981 -1.272 -24.935 1.00 89.06 261 GLY A CA 1
ATOM 1905 C C . GLY A 1 261 ? 11.408 -0.639 -23.662 1.00 89.06 261 GLY A C 1
ATOM 1906 O O . GLY A 1 261 ? 11.925 -0.905 -22.574 1.00 89.06 261 GLY A O 1
ATOM 1907 N N . GLY A 1 262 ? 10.343 0.160 -23.774 1.00 94.75 262 GLY A N 1
ATOM 1908 C CA . GLY A 1 262 ? 9.511 0.567 -22.632 1.00 94.75 262 GLY A CA 1
ATOM 1909 C C . GLY A 1 262 ? 8.446 -0.474 -22.269 1.00 94.75 262 GLY A C 1
ATOM 1910 O O . GLY A 1 262 ? 8.178 -0.705 -21.095 1.00 94.75 262 GLY A O 1
ATOM 1911 N N . VAL A 1 263 ? 7.887 -1.158 -23.269 1.00 97.62 263 VAL A N 1
ATOM 1912 C CA . VAL A 1 263 ? 6.851 -2.190 -23.104 1.00 97.62 263 VAL A CA 1
ATOM 1913 C C . VAL A 1 263 ? 7.345 -3.490 -23.727 1.00 97.62 263 VAL A C 1
ATOM 1915 O O . VAL A 1 263 ? 7.992 -3.468 -24.771 1.00 97.62 263 VAL A O 1
ATOM 1918 N N . TRP A 1 264 ? 7.054 -4.620 -23.096 1.00 98.31 264 TRP A N 1
ATOM 1919 C CA . TRP A 1 264 ? 7.541 -5.945 -23.467 1.00 98.31 264 TRP A CA 1
ATOM 1920 C C . TRP A 1 264 ? 6.408 -6.965 -23.400 1.00 98.31 264 TRP A C 1
ATOM 1922 O O . TRP A 1 264 ? 5.513 -6.830 -22.572 1.00 98.31 264 TRP A O 1
ATOM 1932 N N . LEU A 1 265 ? 6.445 -7.991 -24.246 1.00 98.44 265 LEU A N 1
ATOM 1933 C CA . LEU A 1 265 ? 5.436 -9.051 -24.288 1.00 98.44 265 LEU A CA 1
ATOM 1934 C C . LEU A 1 265 ? 6.092 -10.433 -24.323 1.00 98.44 265 LEU A C 1
ATOM 1936 O O . LEU A 1 265 ? 6.972 -10.678 -25.151 1.00 98.44 265 LEU A O 1
ATOM 1940 N N . LYS A 1 266 ? 5.600 -11.347 -23.484 1.00 98.25 266 LYS A N 1
ATOM 1941 C CA . LYS A 1 266 ? 5.914 -12.783 -23.526 1.00 98.25 266 LYS A CA 1
ATOM 1942 C C . LYS A 1 266 ? 4.740 -13.585 -22.969 1.00 98.25 266 LYS A C 1
ATOM 1944 O O . LYS A 1 266 ? 4.176 -13.199 -21.954 1.00 98.25 266 LYS A O 1
ATOM 1949 N N . ASP A 1 267 ? 4.343 -14.658 -23.653 1.00 96.88 267 ASP A N 1
ATOM 1950 C CA . ASP A 1 267 ? 3.301 -15.603 -23.208 1.00 96.88 267 ASP A CA 1
ATOM 1951 C C . ASP A 1 267 ? 1.992 -14.948 -22.718 1.00 96.88 267 ASP A C 1
ATOM 1953 O O . ASP A 1 267 ? 1.388 -15.362 -21.732 1.00 96.88 267 ASP A O 1
ATOM 1957 N N . GLY A 1 268 ? 1.552 -13.882 -23.398 1.00 97.50 268 GLY A N 1
ATOM 1958 C CA . GLY A 1 268 ? 0.336 -13.143 -23.033 1.00 97.50 268 GLY A CA 1
ATOM 1959 C C . GLY A 1 268 ? 0.484 -12.201 -21.830 1.00 97.50 268 GLY A C 1
ATOM 1960 O O . GLY A 1 268 ? -0.501 -11.587 -21.430 1.00 97.50 268 GLY A O 1
ATOM 1961 N N . ILE A 1 269 ? 1.690 -12.040 -21.282 1.00 98.31 269 ILE A N 1
ATOM 1962 C CA . ILE A 1 269 ? 2.017 -11.094 -20.211 1.00 98.31 269 ILE A CA 1
ATOM 1963 C C . ILE A 1 269 ? 2.705 -9.873 -20.814 1.00 98.31 269 ILE A C 1
ATOM 1965 O O . ILE A 1 269 ? 3.719 -9.990 -21.506 1.00 98.31 269 ILE A O 1
ATOM 1969 N N . VAL A 1 270 ? 2.168 -8.695 -20.513 1.00 98.44 270 VAL A N 1
ATOM 1970 C CA . VAL A 1 270 ? 2.768 -7.408 -20.854 1.00 98.44 270 VAL A CA 1
ATOM 1971 C C . VAL A 1 270 ? 3.555 -6.904 -19.653 1.00 98.44 270 VAL A C 1
ATOM 1973 O O . VAL A 1 270 ? 2.997 -6.780 -18.566 1.00 98.44 270 VAL A O 1
ATOM 1976 N N . LEU A 1 271 ? 4.837 -6.598 -19.849 1.00 98.44 271 LEU A N 1
ATOM 1977 C CA . LEU A 1 271 ? 5.700 -5.953 -18.864 1.00 98.44 271 LEU A CA 1
ATOM 1978 C C . LEU A 1 271 ? 6.013 -4.526 -19.314 1.00 98.44 271 LEU A C 1
ATOM 1980 O O . LEU A 1 271 ? 6.499 -4.305 -20.418 1.00 98.44 271 LEU A O 1
ATOM 1984 N N . ASN A 1 272 ? 5.766 -3.556 -18.445 1.00 97.75 272 ASN A N 1
ATOM 1985 C CA . ASN A 1 272 ? 6.009 -2.143 -18.691 1.00 97.75 272 ASN A CA 1
ATOM 1986 C C . ASN A 1 272 ? 7.099 -1.635 -17.748 1.00 97.75 272 ASN A C 1
ATOM 1988 O O . ASN A 1 272 ? 6.931 -1.668 -16.528 1.00 97.75 272 ASN A O 1
ATOM 1992 N N . LEU A 1 273 ? 8.219 -1.191 -18.309 1.00 96.88 273 LEU A N 1
ATOM 1993 C CA . LEU A 1 273 ? 9.337 -0.632 -17.565 1.00 96.88 273 LEU A CA 1
ATOM 1994 C C . LEU A 1 273 ? 9.099 0.862 -17.358 1.00 96.88 273 LEU A C 1
ATOM 1996 O O . LEU A 1 273 ? 8.995 1.636 -18.310 1.00 96.88 273 LEU A O 1
ATOM 2000 N N . ARG A 1 274 ? 8.996 1.269 -16.097 1.00 95.56 274 ARG A N 1
ATOM 2001 C CA . ARG A 1 274 ? 8.650 2.633 -15.715 1.00 95.56 274 ARG A CA 1
ATOM 2002 C C . ARG A 1 274 ? 9.669 3.189 -14.732 1.00 95.56 274 ARG A C 1
ATOM 2004 O O . ARG A 1 274 ? 10.305 2.475 -13.957 1.00 95.56 274 ARG A O 1
ATOM 2011 N N . ALA A 1 275 ? 9.743 4.511 -14.712 1.00 93.62 275 ALA A N 1
ATOM 2012 C CA . ALA A 1 275 ? 10.464 5.254 -13.699 1.00 93.62 275 ALA A CA 1
ATOM 2013 C C . ALA A 1 275 ? 9.534 6.269 -13.044 1.00 93.62 275 ALA A C 1
ATOM 2015 O O . ALA A 1 275 ? 8.688 6.875 -13.704 1.00 93.62 275 ALA A 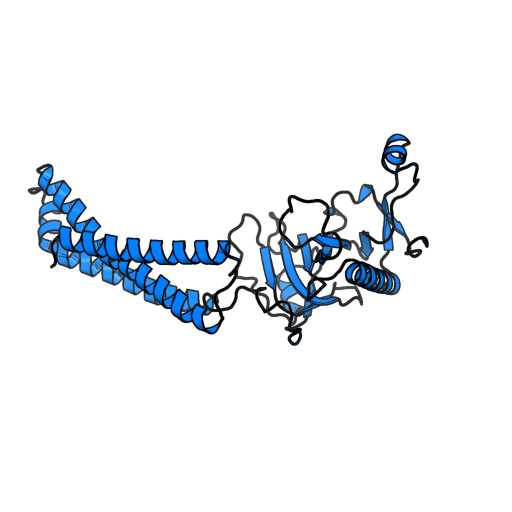O 1
ATOM 2016 N N . LYS A 1 276 ? 9.677 6.459 -11.733 1.00 90.00 276 LYS A N 1
ATOM 2017 C CA . LYS A 1 276 ? 8.954 7.489 -10.985 1.00 90.00 276 LYS A CA 1
ATOM 2018 C C . LYS A 1 276 ? 9.955 8.366 -10.255 1.00 90.00 276 LYS A C 1
ATOM 2020 O O . LYS A 1 276 ? 10.869 7.871 -9.600 1.00 90.00 276 LYS A O 1
ATOM 2025 N N . ARG A 1 277 ? 9.765 9.677 -10.369 1.00 85.38 277 ARG A N 1
ATOM 2026 C CA . ARG A 1 277 ? 10.532 10.667 -9.615 1.00 85.38 277 ARG A CA 1
ATOM 2027 C C . ARG A 1 277 ? 10.100 10.639 -8.148 1.00 85.38 277 ARG A C 1
ATOM 2029 O O . ARG A 1 277 ? 8.901 10.622 -7.868 1.00 85.38 277 ARG A O 1
ATOM 2036 N N . MET A 1 278 ? 11.064 10.640 -7.235 1.00 77.50 278 MET A N 1
ATOM 2037 C CA . MET A 1 278 ? 10.837 10.705 -5.791 1.00 77.50 278 MET A CA 1
ATOM 2038 C C . MET A 1 278 ? 11.181 12.109 -5.280 1.00 77.50 278 MET A C 1
ATOM 2040 O O . MET A 1 278 ? 12.259 12.609 -5.576 1.00 77.50 278 MET A O 1
ATOM 2044 N N . GLY A 1 279 ? 10.276 12.729 -4.519 1.00 65.50 279 GLY A N 1
ATOM 2045 C CA . GLY A 1 279 ? 10.424 14.093 -3.987 1.00 65.50 279 GLY A CA 1
ATOM 2046 C C . GLY A 1 279 ? 9.123 14.895 -4.089 1.00 65.50 279 GLY A C 1
ATOM 2047 O O . GLY A 1 279 ? 8.203 14.479 -4.801 1.00 65.50 279 GLY A O 1
ATOM 2048 N N . GLU A 1 280 ? 9.030 16.010 -3.362 1.00 52.22 280 GLU A N 1
ATOM 2049 C CA . GLU A 1 280 ? 7.913 16.953 -3.496 1.00 52.22 280 GLU A CA 1
ATOM 2050 C C . GLU A 1 280 ? 7.866 17.552 -4.917 1.00 52.22 280 GLU A C 1
ATOM 2052 O O . GLU A 1 280 ? 8.888 17.619 -5.609 1.00 52.22 280 GLU A O 1
ATOM 2057 N N . PRO A 1 281 ? 6.683 17.950 -5.415 1.00 48.12 281 PRO A N 1
ATOM 2058 C CA . PRO A 1 281 ? 6.605 18.791 -6.601 1.00 48.12 281 PRO A CA 1
ATOM 2059 C C . PRO A 1 281 ? 7.273 20.140 -6.296 1.00 48.12 281 PRO A C 1
ATOM 2061 O O . PRO A 1 281 ? 6.694 20.971 -5.607 1.00 48.12 281 PRO A O 1
ATOM 2064 N N . GLU A 1 282 ? 8.498 20.352 -6.775 1.00 54.38 282 GLU A N 1
ATOM 2065 C CA . GLU A 1 282 ? 9.215 21.604 -6.520 1.00 54.38 282 GLU A CA 1
ATOM 2066 C C . GLU A 1 282 ? 8.758 22.768 -7.403 1.00 54.38 282 GLU A C 1
ATOM 2068 O O . GLU A 1 282 ? 8.395 22.619 -8.572 1.00 54.38 282 GLU A O 1
ATOM 2073 N N . THR A 1 283 ? 8.832 23.941 -6.781 1.00 47.69 283 THR A N 1
ATOM 2074 C CA . THR A 1 283 ? 8.472 25.283 -7.239 1.00 47.69 283 THR A CA 1
ATOM 2075 C C . THR A 1 283 ? 9.580 25.999 -8.025 1.00 47.69 283 THR A C 1
ATOM 2077 O O . THR A 1 283 ? 9.375 27.148 -8.411 1.00 47.69 283 THR A O 1
ATOM 2080 N N . SER A 1 284 ? 10.730 25.371 -8.312 1.00 53.38 284 SER A N 1
ATOM 2081 C CA . SER A 1 284 ? 11.811 25.998 -9.094 1.00 53.38 284 SER A CA 1
ATOM 2082 C C . SER A 1 284 ? 12.476 25.043 -10.099 1.00 53.38 284 SER A C 1
ATOM 2084 O O . SER A 1 284 ? 12.511 23.825 -9.931 1.00 53.38 284 SER A O 1
ATOM 2086 N N . ALA A 1 285 ? 12.946 25.609 -11.214 1.00 53.88 285 ALA A N 1
ATOM 2087 C CA . ALA A 1 285 ? 13.377 24.871 -12.401 1.00 53.88 285 ALA A CA 1
ATOM 2088 C C . ALA A 1 285 ? 14.807 24.294 -12.320 1.00 53.88 285 ALA A C 1
ATOM 2090 O O . ALA A 1 285 ? 15.137 23.415 -13.120 1.00 53.88 285 ALA A O 1
ATOM 2091 N N . ASP A 1 286 ? 15.627 24.721 -11.355 1.00 50.56 286 ASP A N 1
ATOM 2092 C CA . ASP A 1 286 ? 17.090 24.643 -11.492 1.00 50.56 286 ASP A CA 1
ATOM 2093 C C . ASP A 1 286 ? 17.773 23.403 -10.878 1.00 50.56 286 ASP A C 1
ATOM 2095 O O . ASP A 1 286 ? 18.890 23.078 -11.277 1.00 50.56 286 ASP A O 1
ATOM 2099 N N . ASP A 1 287 ? 17.119 22.611 -10.021 1.00 52.34 287 ASP A N 1
ATOM 2100 C CA . ASP A 1 287 ? 17.756 21.429 -9.405 1.00 52.34 287 ASP A CA 1
ATOM 2101 C C . ASP A 1 287 ? 17.482 20.122 -10.169 1.00 52.34 287 ASP A C 1
ATOM 2103 O O . ASP A 1 287 ? 16.757 19.226 -9.731 1.00 52.34 287 ASP A O 1
ATOM 2107 N N . ALA A 1 288 ? 18.039 19.990 -11.378 1.00 53.69 288 ALA A N 1
ATOM 2108 C CA . ALA A 1 288 ? 17.913 18.771 -12.189 1.00 53.69 288 ALA A CA 1
ATOM 2109 C C . ALA A 1 288 ? 18.880 17.639 -11.777 1.00 53.69 288 ALA A C 1
ATOM 2111 O O . ALA A 1 288 ? 18.555 16.463 -11.964 1.00 53.69 288 ALA A O 1
ATOM 2112 N N . ALA A 1 289 ? 20.038 17.970 -11.195 1.00 52.66 289 ALA A N 1
ATOM 2113 C CA . ALA A 1 289 ? 21.131 17.023 -10.941 1.00 52.66 289 ALA A CA 1
ATOM 2114 C C . ALA A 1 289 ? 20.993 16.221 -9.629 1.00 52.66 289 ALA A C 1
ATOM 2116 O O . ALA A 1 289 ? 21.521 15.114 -9.537 1.00 52.66 289 ALA A O 1
ATOM 2117 N N . GLY A 1 290 ? 20.244 16.729 -8.644 1.00 56.12 290 GLY A N 1
ATOM 2118 C CA . GLY A 1 290 ? 19.977 16.048 -7.366 1.00 56.12 290 GLY A CA 1
ATOM 2119 C C . GLY A 1 290 ? 18.746 15.133 -7.368 1.00 56.12 290 GLY A C 1
ATOM 2120 O O . GLY A 1 290 ? 18.356 14.620 -6.322 1.00 56.12 290 GLY A O 1
ATOM 2121 N N . ARG A 1 291 ? 18.091 14.941 -8.523 1.00 71.81 291 ARG A N 1
ATOM 2122 C CA . ARG A 1 291 ? 16.789 14.263 -8.593 1.00 71.81 291 ARG A CA 1
ATOM 2123 C C . ARG A 1 291 ? 16.927 12.755 -8.454 1.00 71.81 291 ARG A C 1
ATOM 2125 O O . ARG A 1 291 ? 17.568 12.086 -9.266 1.00 71.81 291 ARG A O 1
ATOM 2132 N N . GLU A 1 292 ? 16.235 12.227 -7.459 1.00 85.62 292 GLU A N 1
ATOM 2133 C CA . GLU A 1 292 ? 16.185 10.809 -7.158 1.00 85.62 292 GLU A CA 1
ATOM 2134 C C . GLU A 1 292 ? 15.001 10.119 -7.855 1.00 85.62 292 GLU A C 1
ATOM 2136 O O . GLU A 1 292 ? 13.866 10.603 -7.860 1.00 85.62 292 GLU A O 1
ATOM 2141 N N . TRP A 1 293 ? 15.257 8.945 -8.422 1.00 90.06 293 TRP A N 1
ATOM 2142 C CA . TRP A 1 293 ? 14.288 8.147 -9.165 1.00 90.06 293 TRP A CA 1
ATOM 2143 C C . TRP A 1 293 ? 14.137 6.759 -8.559 1.00 90.06 293 TRP A C 1
ATOM 2145 O O . TRP A 1 293 ? 15.036 6.240 -7.901 1.00 90.06 293 TRP A O 1
ATOM 2155 N N . ILE A 1 294 ? 13.000 6.128 -8.822 1.00 90.56 294 ILE A N 1
ATOM 2156 C CA . ILE A 1 294 ? 12.811 4.692 -8.626 1.00 90.56 294 ILE A CA 1
ATOM 2157 C C . ILE A 1 294 ? 12.454 4.045 -9.959 1.00 90.56 294 ILE A C 1
ATOM 2159 O O . ILE A 1 294 ? 11.635 4.573 -10.712 1.00 90.56 294 ILE A O 1
ATOM 2163 N N . GLN A 1 295 ? 13.067 2.897 -10.224 1.00 95.50 295 GLN A N 1
ATOM 2164 C CA . GLN A 1 295 ? 12.688 2.006 -11.312 1.00 95.50 295 GLN A CA 1
ATOM 2165 C C . GLN A 1 295 ? 11.640 1.022 -10.790 1.00 95.50 295 GLN A C 1
ATOM 2167 O O . GLN A 1 295 ? 11.762 0.504 -9.673 1.00 95.50 295 GLN A O 1
ATOM 2172 N N . TYR A 1 296 ? 10.609 0.771 -11.586 1.00 96.31 296 TYR A N 1
ATOM 2173 C CA . TYR A 1 296 ? 9.617 -0.251 -11.299 1.00 96.31 296 TYR A CA 1
ATOM 2174 C C . TYR A 1 296 ? 9.120 -0.893 -12.590 1.00 96.31 296 TYR A C 1
ATOM 2176 O O . TYR A 1 296 ? 9.197 -0.305 -13.670 1.00 96.31 296 TYR A O 1
ATOM 2184 N N . VAL A 1 297 ? 8.619 -2.117 -12.471 1.00 97.69 297 VAL A N 1
ATOM 2185 C CA . VAL A 1 297 ? 7.949 -2.820 -13.564 1.00 97.69 297 VAL A CA 1
ATOM 2186 C C . VAL A 1 297 ? 6.484 -3.009 -13.225 1.00 97.69 297 VAL A C 1
ATOM 2188 O O . VAL A 1 297 ? 6.144 -3.332 -12.085 1.00 97.69 297 VAL A O 1
ATOM 2191 N N . GLU A 1 298 ? 5.625 -2.830 -14.218 1.00 97.81 298 GLU A N 1
ATOM 2192 C CA . GLU A 1 298 ? 4.218 -3.206 -14.139 1.00 97.81 298 GLU A CA 1
ATOM 2193 C C . GLU A 1 298 ? 3.969 -4.422 -15.025 1.00 97.81 298 GLU A C 1
ATOM 2195 O O . GLU A 1 298 ? 4.451 -4.463 -16.154 1.00 97.81 298 GLU A O 1
ATOM 2200 N N . LEU A 1 299 ? 3.218 -5.402 -14.532 1.00 98.31 299 LEU A N 1
ATOM 2201 C CA . LEU A 1 299 ? 2.804 -6.568 -15.297 1.00 98.31 299 LEU A CA 1
ATOM 2202 C C . LEU A 1 299 ? 1.291 -6.614 -15.400 1.00 98.31 299 LEU A C 1
ATOM 2204 O O . LEU A 1 299 ? 0.593 -6.478 -14.395 1.00 98.31 299 LEU A O 1
ATOM 2208 N N . TRP A 1 300 ? 0.818 -6.873 -16.610 1.00 98.19 300 TRP A N 1
ATOM 2209 C CA . TRP A 1 300 ? -0.592 -6.970 -16.960 1.00 98.19 300 TRP A CA 1
ATOM 2210 C C . TRP A 1 300 ? -0.814 -8.176 -17.862 1.00 98.19 300 TRP A C 1
ATOM 2212 O O . TRP A 1 300 ? 0.096 -8.597 -18.584 1.00 98.19 300 TRP A O 1
ATOM 2222 N N . SER A 1 301 ? -2.018 -8.742 -17.834 1.00 97.56 301 SER A N 1
ATOM 2223 C CA . SER A 1 301 ? -2.421 -9.616 -18.931 1.00 97.56 301 SER A CA 1
ATOM 2224 C C . SER A 1 301 ? -2.488 -8.771 -20.210 1.00 97.56 301 SER A C 1
ATOM 2226 O O . SER A 1 301 ? -2.741 -7.564 -20.158 1.00 97.56 301 SER A O 1
ATOM 2228 N N . ARG A 1 302 ? -2.254 -9.384 -21.371 1.00 96.94 302 ARG A N 1
ATOM 2229 C CA . ARG A 1 302 ? -2.377 -8.692 -22.658 1.00 96.94 302 ARG A CA 1
ATOM 2230 C C . ARG A 1 302 ? -3.758 -8.061 -22.842 1.00 96.94 302 ARG A C 1
ATOM 2232 O O . ARG A 1 302 ? -3.837 -6.966 -23.387 1.00 96.94 302 ARG A O 1
ATOM 2239 N N . ASP A 1 303 ? -4.803 -8.741 -22.381 1.00 96.50 303 ASP A N 1
ATOM 2240 C CA . ASP A 1 303 ? -6.193 -8.322 -22.568 1.00 96.50 303 ASP A CA 1
ATOM 2241 C C . ASP A 1 303 ? -6.604 -7.195 -21.605 1.00 96.50 303 ASP A C 1
ATOM 2243 O O . ASP A 1 303 ? -7.509 -6.426 -21.917 1.00 96.50 303 ASP A O 1
ATOM 2247 N N . ASP A 1 304 ? -5.918 -7.054 -20.464 1.00 95.38 304 ASP A N 1
ATOM 2248 C CA . ASP A 1 304 ? -6.158 -5.977 -19.492 1.00 95.38 304 ASP A CA 1
ATOM 2249 C C . ASP A 1 304 ? -5.214 -4.773 -19.665 1.00 95.38 304 ASP A C 1
ATOM 2251 O O . ASP A 1 304 ? -5.414 -3.739 -19.022 1.00 95.38 304 ASP A O 1
ATOM 2255 N N . TYR A 1 305 ? -4.163 -4.882 -20.486 1.00 96.12 305 TYR A N 1
ATOM 2256 C CA . TYR A 1 305 ? -3.213 -3.788 -20.682 1.00 96.12 305 TYR A CA 1
ATOM 2257 C C . TYR A 1 305 ? -3.828 -2.670 -21.529 1.00 96.12 305 TYR A C 1
ATOM 2259 O O . TYR A 1 305 ? -4.094 -2.836 -22.723 1.00 96.12 305 TYR A O 1
ATOM 2267 N N . SER A 1 306 ? -4.015 -1.496 -20.925 1.00 93.50 306 SER A N 1
ATOM 2268 C CA . SER A 1 306 ? -4.563 -0.339 -21.628 1.00 93.50 306 SER A CA 1
ATOM 2269 C C . SER A 1 306 ? -3.623 0.133 -22.741 1.00 93.50 306 SER A C 1
ATOM 2271 O O . SER A 1 306 ? -2.436 0.382 -22.527 1.00 93.50 306 SER A O 1
ATOM 2273 N N . GLY A 1 307 ? -4.161 0.271 -23.953 1.00 90.81 307 GLY A N 1
ATOM 2274 C CA . GLY A 1 307 ? -3.398 0.733 -25.110 1.00 90.81 307 GLY A CA 1
ATOM 2275 C C . GLY A 1 307 ? -2.622 -0.361 -25.843 1.00 90.81 307 GLY A C 1
ATOM 2276 O O . GLY A 1 307 ? -1.810 -0.030 -26.709 1.00 90.81 307 GLY A O 1
ATOM 2277 N N . ILE A 1 308 ? -2.835 -1.649 -25.538 1.00 95.31 308 ILE A N 1
ATOM 2278 C CA . ILE A 1 308 ? -2.127 -2.766 -26.187 1.00 95.31 308 ILE A CA 1
ATOM 2279 C C . ILE A 1 308 ? -2.218 -2.725 -27.722 1.00 95.31 308 ILE A C 1
ATOM 2281 O O . ILE A 1 308 ? -1.271 -3.081 -28.422 1.00 95.31 308 ILE A O 1
ATOM 2285 N N . GLU A 1 309 ? -3.329 -2.229 -28.261 1.00 94.50 309 GLU A N 1
ATOM 2286 C CA . GLU A 1 309 ? -3.598 -2.073 -29.689 1.00 94.50 309 GLU A CA 1
ATOM 2287 C C . GLU A 1 309 ? -2.696 -1.041 -30.386 1.00 94.50 309 GLU A C 1
ATOM 2289 O O . GLU A 1 309 ? -2.503 -1.114 -31.612 1.00 94.50 309 GLU A O 1
ATOM 2294 N N . ARG A 1 310 ? -2.125 -0.099 -29.622 1.00 92.88 310 ARG A N 1
ATOM 2295 C CA . ARG A 1 310 ? -1.180 0.920 -30.108 1.00 92.88 310 ARG A CA 1
ATOM 2296 C C . ARG A 1 310 ? 0.222 0.351 -30.315 1.00 92.88 310 ARG A C 1
ATOM 2298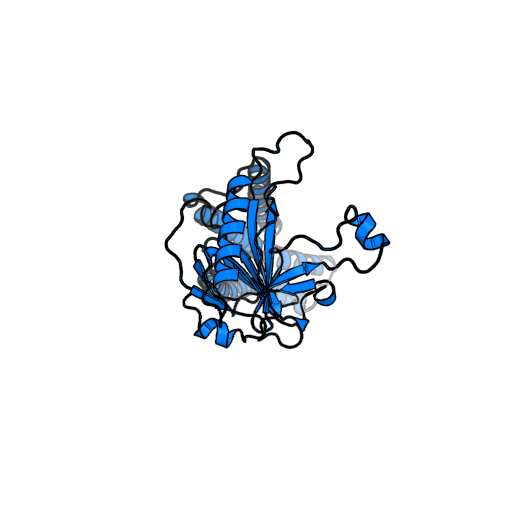 O O . ARG A 1 310 ? 0.990 0.911 -31.096 1.00 92.88 310 ARG A O 1
ATOM 2305 N N . TYR A 1 311 ? 0.536 -0.782 -29.687 1.00 95.94 311 TYR A N 1
ATOM 2306 C CA . TYR A 1 311 ? 1.853 -1.400 -29.764 1.00 95.94 311 TYR A CA 1
ATOM 2307 C C . TYR A 1 311 ? 1.949 -2.452 -30.878 1.00 95.94 311 TYR A C 1
ATOM 2309 O O . TYR A 1 311 ? 0.999 -3.170 -31.222 1.00 95.94 311 TYR A O 1
ATOM 2317 N N . ARG A 1 312 ? 3.146 -2.568 -31.450 1.00 96.44 312 ARG A N 1
ATOM 2318 C CA . ARG A 1 312 ? 3.596 -3.741 -32.204 1.00 96.44 312 ARG A CA 1
ATOM 2319 C C . ARG A 1 312 ? 4.813 -4.325 -31.511 1.00 96.44 312 ARG A C 1
ATOM 2321 O O . ARG A 1 312 ? 5.698 -3.588 -31.091 1.00 96.44 312 ARG A O 1
ATOM 2328 N N . PHE A 1 313 ? 4.831 -5.648 -31.395 1.00 97.44 313 PHE A N 1
ATOM 2329 C CA . PHE A 1 313 ? 5.856 -6.386 -30.666 1.00 97.44 313 PHE A CA 1
ATOM 2330 C C . PHE A 1 313 ? 6.766 -7.121 -31.644 1.00 97.44 313 PHE A C 1
ATOM 2332 O O . PHE A 1 313 ? 6.281 -7.826 -32.529 1.00 97.44 313 PHE A O 1
ATOM 2339 N N . ALA A 1 314 ? 8.073 -6.945 -31.487 1.00 96.81 314 ALA A N 1
ATOM 2340 C CA . ALA A 1 314 ? 9.100 -7.556 -32.324 1.00 96.81 314 ALA A CA 1
ATOM 2341 C C . ALA A 1 314 ? 10.364 -7.844 -31.492 1.00 96.81 314 ALA A C 1
ATOM 2343 O O . ALA A 1 314 ? 10.484 -7.331 -30.377 1.00 96.81 314 ALA A O 1
ATOM 2344 N N . PRO A 1 315 ? 11.321 -8.647 -31.993 1.00 96.94 315 PRO A N 1
ATOM 2345 C CA . PRO A 1 315 ? 12.620 -8.789 -31.340 1.00 96.94 315 PRO A CA 1
ATOM 2346 C C . PRO A 1 315 ? 13.282 -7.422 -31.124 1.00 96.94 315 PRO A C 1
ATOM 2348 O O . PRO A 1 315 ? 13.280 -6.587 -32.031 1.00 96.94 315 PRO A O 1
ATOM 2351 N N . TYR A 1 316 ? 13.829 -7.201 -29.928 1.00 95.06 316 TYR A N 1
ATOM 2352 C CA . TYR A 1 316 ? 14.452 -5.932 -29.550 1.00 95.06 316 TYR A CA 1
ATOM 2353 C C . TYR A 1 316 ? 15.682 -5.643 -30.412 1.00 95.06 316 TYR A C 1
ATOM 2355 O O . TYR A 1 316 ? 16.585 -6.475 -30.499 1.00 95.06 316 TYR A O 1
ATOM 2363 N N . ARG A 1 317 ? 15.730 -4.461 -31.036 1.00 89.88 317 ARG A N 1
ATOM 2364 C CA . ARG A 1 317 ? 16.828 -4.076 -31.942 1.00 89.88 317 ARG A CA 1
ATOM 2365 C C . ARG A 1 317 ? 17.919 -3.242 -31.270 1.00 89.88 317 ARG A C 1
ATOM 2367 O O . ARG A 1 317 ? 18.871 -2.847 -31.936 1.00 89.88 317 ARG A O 1
ATOM 2374 N N . GLY A 1 318 ? 17.798 -3.006 -29.964 1.00 82.06 318 GLY A N 1
ATOM 2375 C CA . GLY A 1 318 ? 18.613 -2.029 -29.250 1.00 82.06 318 GLY A CA 1
ATOM 2376 C C . GLY A 1 318 ? 18.022 -0.625 -29.354 1.00 82.06 318 GLY A C 1
ATOM 2377 O O . GLY A 1 318 ? 17.203 -0.340 -30.230 1.00 82.06 318 GLY A O 1
ATOM 2378 N N . ALA A 1 319 ? 18.431 0.261 -28.446 1.00 66.81 319 ALA A N 1
ATOM 2379 C CA . ALA A 1 319 ? 18.157 1.677 -28.624 1.00 66.81 319 ALA A CA 1
ATOM 2380 C C . ALA A 1 319 ? 18.863 2.133 -29.914 1.00 66.81 319 ALA A C 1
ATOM 2382 O O . ALA A 1 319 ? 20.022 1.751 -30.118 1.00 66.81 319 ALA A O 1
ATOM 2383 N N . PRO A 1 320 ? 18.214 2.913 -30.799 1.00 56.09 320 PRO A N 1
ATOM 2384 C CA . PRO A 1 320 ? 18.972 3.635 -31.808 1.00 56.09 320 PRO A CA 1
ATOM 2385 C C . PRO A 1 320 ? 20.048 4.431 -31.062 1.00 56.09 320 PRO A C 1
ATOM 2387 O O . PRO A 1 320 ? 19.741 5.087 -30.065 1.00 56.09 320 PRO A O 1
ATOM 2390 N N . GLY A 1 321 ? 21.309 4.283 -31.478 1.00 43.62 321 GLY A N 1
ATOM 2391 C CA . GLY A 1 321 ? 22.395 5.090 -30.927 1.00 43.62 321 GLY A CA 1
ATOM 2392 C C . GLY A 1 321 ? 22.039 6.582 -31.007 1.00 43.62 321 GLY A C 1
ATOM 2393 O O . GLY A 1 321 ? 21.221 6.943 -31.859 1.00 43.62 321 GLY A O 1
ATOM 2394 N N . PRO A 1 322 ? 22.584 7.410 -30.100 1.00 39.00 322 PRO A N 1
ATOM 2395 C CA . PRO A 1 322 ? 22.314 8.845 -30.079 1.00 39.00 322 PRO A CA 1
ATOM 2396 C C . PRO A 1 322 ? 22.567 9.515 -31.434 1.00 39.00 322 PRO A C 1
ATOM 2398 O O . PRO A 1 322 ? 23.481 9.060 -32.162 1.00 39.00 322 PRO A O 1
#